Protein AF-A0A663ESX8-F1 (afdb_monomer_lite)

Secondary structure (DSSP, 8-state):
----------------PPPPP------------HHHHHHHHHHHHHHHHHHHHHHHHHHHHHHHHHHHHHHHHHHHHHHHIIIIIHHHHHHHHHHHHHS-HHHHHHHHHHHHHHHHHHHHHH-S--GGG--TTT--TT--TT-TTSS---------HHHHHHHHHHHHHHHHHHHHHSSPPPHHHHHHHHHHHS---TT--TT--HHHHHTS-GGGTT-HHHHHHHHHHHHHHHHHHT-

InterPro domains:
  IPR040046 Protein FAM228 [PF28229] (33-177)
  IPR040046 Protein FAM228 [PTHR28584] (31-233)

Radius of gyration: 49.38 Å; chains: 1; bounding box: 120×88×143 Å

Sequence (239 aa):
MRSVNSSETPWLLRFTCPRPVREHTQQRPWQAAPDESQDVIASAQCILDRENYFVRELDRYLSHNDFLNLRKKEILYKKWLEDVSEPLLQKIEDKMDSQSSKEIQKRKEEQLSLYLNYCKKKGYVALEAYDPSEYDPFFLKTCTDCWKVSIPTLQDPLLKDIQRKFIETGIIKQCETGRPSSTRELNQLSKAELPLLPLSRQRMDAVEWLKIPHAYIASEVHQTKRQKVISRHKDVESR

Structure (mmCIF, N/CA/C/O backbone):
data_AF-A0A663ESX8-F1
#
_entry.id   AF-A0A663ESX8-F1
#
loop_
_atom_site.group_PDB
_atom_site.id
_atom_site.type_symbol
_atom_site.label_atom_id
_atom_site.label_alt_id
_atom_site.label_comp_id
_atom_site.label_asym_id
_atom_site.label_entity_id
_atom_site.label_seq_id
_atom_site.pdbx_PDB_ins_code
_atom_site.Cartn_x
_atom_site.Cartn_y
_atom_site.Cartn_z
_atom_site.occupancy
_atom_site.B_iso_or_equiv
_atom_site.auth_seq_id
_atom_site.auth_comp_id
_atom_site.auth_asym_id
_atom_site.auth_atom_id
_atom_site.pdbx_PDB_model_num
ATOM 1 N N . MET A 1 1 ? 93.081 -70.735 -98.259 1.00 38.62 1 MET A N 1
ATOM 2 C CA . MET A 1 1 ? 93.887 -69.826 -99.107 1.00 38.62 1 MET A CA 1
ATOM 3 C C . MET A 1 1 ? 93.085 -68.562 -99.387 1.00 38.62 1 MET A C 1
ATOM 5 O O . MET A 1 1 ? 91.884 -68.564 -99.172 1.00 38.62 1 MET A O 1
ATOM 9 N N . ARG A 1 2 ? 93.797 -67.487 -99.719 1.00 29.25 2 ARG A N 1
ATOM 10 C CA . ARG A 1 2 ? 93.438 -66.065 -99.605 1.00 29.25 2 ARG A CA 1
ATOM 11 C C . ARG A 1 2 ? 92.298 -65.559 -100.510 1.00 29.25 2 ARG A C 1
ATOM 13 O O . ARG A 1 2 ? 92.147 -66.049 -101.618 1.00 29.25 2 ARG A O 1
ATOM 20 N N . SER A 1 3 ? 91.704 -64.461 -100.013 1.00 38.91 3 SER A N 1
ATOM 21 C CA . SER A 1 3 ? 91.145 -63.263 -100.681 1.00 38.91 3 SER A CA 1
ATOM 22 C C . SER A 1 3 ? 89.981 -63.395 -101.655 1.00 38.91 3 SER A C 1
ATOM 24 O O . SER A 1 3 ? 90.152 -64.031 -102.678 1.00 38.91 3 SER A O 1
ATOM 26 N N . VAL A 1 4 ? 88.906 -62.631 -101.390 1.00 34.94 4 VAL A N 1
ATOM 27 C CA . VAL A 1 4 ? 88.318 -61.525 -102.203 1.00 34.94 4 VAL A CA 1
ATOM 28 C C . VAL A 1 4 ? 87.354 -60.781 -101.243 1.00 34.94 4 VAL A C 1
ATOM 30 O O . VAL A 1 4 ? 86.483 -61.418 -100.669 1.00 34.94 4 VAL A O 1
ATOM 33 N N . ASN A 1 5 ? 87.672 -59.595 -100.711 1.00 33.66 5 ASN A N 1
ATOM 34 C CA . ASN A 1 5 ? 87.518 -58.222 -101.232 1.00 33.66 5 ASN A CA 1
ATOM 35 C C . ASN A 1 5 ? 86.077 -57.732 -101.474 1.00 33.66 5 ASN A C 1
ATOM 37 O O . ASN A 1 5 ? 85.349 -58.330 -102.254 1.00 33.66 5 ASN A O 1
ATOM 41 N N . SER A 1 6 ? 85.820 -56.528 -100.933 1.00 36.38 6 SER A N 1
ATOM 42 C CA . SER A 1 6 ? 84.739 -55.575 -101.255 1.00 36.38 6 SER A CA 1
ATOM 43 C C . SER A 1 6 ? 83.323 -56.005 -100.857 1.00 36.38 6 SER A C 1
ATOM 45 O O . SER A 1 6 ? 82.975 -57.165 -100.968 1.00 36.38 6 SER A O 1
ATOM 47 N N . SER A 1 7 ? 82.426 -55.146 -100.384 1.00 41.84 7 SER A N 1
ATOM 48 C CA . SER A 1 7 ? 82.342 -53.681 -100.359 1.00 41.84 7 SER A CA 1
ATOM 49 C C . SER A 1 7 ? 81.136 -53.289 -99.485 1.00 41.84 7 SER A C 1
ATOM 51 O O . SER A 1 7 ? 80.345 -54.153 -99.128 1.00 41.84 7 SER A O 1
ATOM 53 N N . GLU A 1 8 ? 80.982 -51.981 -99.251 1.00 35.47 8 GLU A N 1
ATOM 54 C CA . GLU A 1 8 ? 79.764 -51.254 -98.828 1.00 35.47 8 GLU A CA 1
ATOM 55 C C . GLU A 1 8 ? 79.801 -50.618 -97.421 1.00 35.47 8 GLU A C 1
ATOM 57 O O . GLU A 1 8 ? 79.619 -51.232 -96.375 1.00 35.47 8 GLU A O 1
ATOM 62 N N . THR A 1 9 ? 80.070 -49.311 -97.450 1.00 42.84 9 THR A N 1
ATOM 63 C CA . THR A 1 9 ? 79.696 -48.252 -96.496 1.00 42.84 9 THR A CA 1
ATOM 64 C C . THR A 1 9 ? 78.159 -48.072 -96.428 1.00 42.84 9 THR A C 1
ATOM 66 O O . THR A 1 9 ? 77.471 -48.688 -97.237 1.00 42.84 9 THR A O 1
ATOM 69 N N . PRO A 1 10 ? 77.563 -47.168 -95.606 1.00 45.75 10 PRO A N 1
ATOM 70 C CA . PRO A 1 10 ? 78.107 -46.304 -94.552 1.00 45.75 10 PRO A CA 1
ATOM 71 C C . PRO A 1 10 ? 77.307 -46.327 -93.224 1.00 45.75 10 PRO A C 1
ATOM 73 O O . PRO A 1 10 ? 76.160 -46.748 -93.107 1.00 45.75 10 PRO A O 1
ATOM 76 N N . TRP A 1 11 ? 77.957 -45.761 -92.218 1.00 36.12 11 TRP A N 1
ATOM 77 C CA . TRP A 1 11 ? 77.528 -45.511 -90.851 1.00 36.12 11 TRP A CA 1
ATOM 78 C C . TRP A 1 11 ? 76.244 -44.669 -90.730 1.00 36.12 11 TRP A C 1
ATOM 80 O O . TRP A 1 11 ? 76.227 -43.497 -91.099 1.00 36.12 11 TRP A O 1
ATOM 90 N N . LEU A 1 12 ? 75.216 -45.228 -90.084 1.00 43.25 12 LEU A N 1
ATOM 91 C CA . LEU A 1 12 ? 74.192 -44.470 -89.358 1.00 43.25 12 LEU A CA 1
ATOM 92 C C . LEU A 1 12 ? 74.354 -44.756 -87.861 1.00 43.25 12 LEU A C 1
ATOM 94 O O . LEU A 1 12 ? 73.955 -45.807 -87.357 1.00 43.25 12 LEU A O 1
ATOM 98 N N . LEU A 1 13 ? 74.963 -43.804 -87.153 1.00 46.19 13 LEU A N 1
ATOM 99 C CA . LEU A 1 13 ? 75.025 -43.759 -85.694 1.00 46.19 13 LEU A CA 1
ATOM 100 C C . LEU A 1 13 ? 73.604 -43.611 -85.130 1.00 46.19 13 LEU A C 1
ATOM 102 O O . LEU A 1 13 ? 73.000 -42.540 -85.180 1.00 46.19 13 LEU A O 1
ATOM 106 N N . ARG A 1 14 ? 73.069 -44.708 -84.583 1.00 40.41 14 ARG A N 1
ATOM 107 C CA . ARG A 1 14 ? 71.891 -44.700 -83.712 1.00 40.41 14 ARG A CA 1
ATOM 108 C C . ARG A 1 14 ? 72.277 -44.099 -82.361 1.00 40.41 14 ARG A C 1
ATOM 110 O O . ARG A 1 14 ? 73.061 -44.686 -81.621 1.00 40.41 14 ARG A O 1
ATOM 117 N N . PHE A 1 15 ? 71.679 -42.961 -82.029 1.00 37.94 15 PHE A N 1
ATOM 118 C CA . PHE A 1 15 ? 71.672 -42.413 -80.678 1.00 37.94 15 PHE A CA 1
ATOM 119 C C . PHE A 1 15 ? 70.921 -43.357 -79.727 1.00 37.94 15 PHE A C 1
ATOM 121 O O . PHE A 1 15 ? 69.717 -43.569 -79.854 1.00 37.94 15 PHE A O 1
ATOM 128 N N . THR A 1 16 ? 71.637 -43.915 -78.756 1.00 40.88 16 THR A N 1
ATOM 129 C CA . THR A 1 16 ? 71.079 -44.508 -77.539 1.00 40.88 16 THR A CA 1
ATOM 130 C C . THR A 1 16 ? 70.856 -43.395 -76.514 1.00 40.88 16 THR A C 1
ATOM 132 O O . THR A 1 16 ? 71.822 -42.855 -75.978 1.00 40.88 16 THR A O 1
ATOM 135 N N . CYS A 1 17 ? 69.602 -43.038 -76.232 1.00 38.28 17 CYS A N 1
ATOM 136 C CA . CYS A 1 17 ? 69.262 -42.163 -75.107 1.00 38.28 17 CYS A CA 1
ATOM 137 C C . CYS A 1 17 ? 69.279 -42.958 -73.786 1.00 38.28 17 CYS A C 1
ATOM 139 O O . CYS A 1 17 ? 68.562 -43.958 -73.681 1.00 38.28 17 CYS A O 1
ATOM 141 N N . PRO A 1 18 ? 70.016 -42.517 -72.751 1.00 46.44 18 PRO A N 1
ATOM 142 C CA . PRO A 1 18 ? 69.848 -43.019 -71.391 1.00 46.44 18 PRO A CA 1
ATOM 143 C C . PRO A 1 18 ? 68.565 -42.439 -70.778 1.00 46.44 18 PRO A C 1
ATOM 145 O O . PRO A 1 18 ? 68.309 -41.240 -70.878 1.00 46.44 18 PRO A O 1
ATOM 148 N N . ARG A 1 19 ? 67.754 -43.277 -70.119 1.00 46.69 19 ARG A N 1
ATOM 149 C CA . ARG A 1 19 ? 66.636 -42.811 -69.280 1.00 46.69 19 ARG A CA 1
ATOM 150 C C . ARG A 1 19 ? 67.185 -42.089 -68.042 1.00 46.69 19 ARG A C 1
ATOM 152 O O . ARG A 1 19 ? 67.989 -42.703 -67.341 1.00 46.69 19 ARG A O 1
ATOM 159 N N . PRO A 1 20 ? 66.702 -40.885 -67.687 1.00 46.19 20 PRO A N 1
ATOM 160 C CA . PRO A 1 20 ? 66.907 -40.354 -66.352 1.00 46.19 20 PRO A CA 1
ATOM 161 C C . PRO A 1 20 ? 65.900 -40.971 -65.378 1.00 46.19 20 PRO A C 1
ATOM 163 O O . PRO A 1 20 ? 64.722 -41.176 -65.680 1.00 46.19 20 PRO A O 1
ATOM 166 N N . VAL A 1 21 ? 66.431 -41.287 -64.205 1.00 45.97 21 VAL A N 1
ATOM 167 C CA . VAL A 1 21 ? 65.758 -41.746 -62.993 1.00 45.97 21 VAL A CA 1
ATOM 168 C C . VAL A 1 21 ? 64.730 -40.705 -62.535 1.00 45.97 21 VAL A C 1
ATOM 170 O O . VAL A 1 21 ? 64.944 -39.505 -62.677 1.00 45.97 21 VAL A O 1
ATOM 173 N N . ARG A 1 22 ? 63.596 -41.174 -61.999 1.00 47.56 22 ARG A N 1
ATOM 174 C CA . ARG A 1 22 ? 62.546 -40.332 -61.410 1.00 47.56 22 ARG A CA 1
ATOM 175 C C . ARG A 1 22 ? 63.129 -39.515 -60.258 1.00 47.56 22 ARG A C 1
ATOM 177 O O . ARG A 1 22 ? 63.428 -40.073 -59.205 1.00 47.56 22 ARG A O 1
ATOM 184 N N . GLU A 1 23 ? 63.237 -38.207 -60.437 1.00 40.72 23 GLU A N 1
ATOM 185 C CA . GLU A 1 23 ? 63.395 -37.288 -59.318 1.00 40.72 23 GLU A CA 1
ATOM 186 C C . GLU A 1 23 ? 62.065 -37.229 -58.567 1.00 40.72 23 GLU A C 1
ATOM 188 O O . GLU A 1 23 ? 61.024 -36.860 -59.116 1.00 40.72 23 GLU A O 1
ATOM 193 N N . HIS A 1 24 ? 62.090 -37.639 -57.300 1.00 43.44 24 HIS A N 1
ATOM 194 C CA . HIS A 1 24 ? 61.024 -37.311 -56.372 1.00 43.44 24 HIS A CA 1
ATOM 195 C C . HIS A 1 24 ? 60.968 -35.790 -56.276 1.00 43.44 24 HIS A C 1
ATOM 197 O O . HIS A 1 24 ? 61.857 -35.161 -55.705 1.00 43.44 24 HIS A O 1
ATOM 203 N N . THR A 1 25 ? 59.924 -35.195 -56.843 1.00 39.97 25 THR A N 1
ATOM 204 C CA . THR A 1 25 ? 59.570 -33.809 -56.568 1.00 39.97 25 THR A CA 1
ATOM 205 C C . THR A 1 25 ? 59.256 -33.753 -55.082 1.00 39.97 25 THR A C 1
ATOM 207 O O . THR A 1 25 ? 58.198 -34.196 -54.634 1.00 39.97 25 THR A O 1
ATOM 210 N N . GLN A 1 26 ? 60.224 -33.290 -54.297 1.00 48.75 26 GLN A N 1
ATOM 211 C CA . GLN A 1 26 ? 60.018 -32.938 -52.909 1.00 48.75 26 GLN A CA 1
ATOM 212 C C . GLN A 1 26 ? 58.910 -31.890 -52.907 1.00 48.75 26 GLN A C 1
ATOM 214 O O . GLN A 1 26 ? 59.110 -30.756 -53.345 1.00 48.75 26 GLN A O 1
ATOM 219 N N . GLN A 1 27 ? 57.706 -32.312 -52.516 1.00 45.88 27 GLN A N 1
ATOM 220 C CA . GLN A 1 27 ? 56.597 -31.404 -52.295 1.00 45.88 27 GLN A CA 1
ATOM 221 C C . GLN A 1 27 ? 57.106 -30.355 -51.312 1.00 45.88 27 GLN A C 1
ATOM 223 O O . GLN A 1 27 ? 57.455 -30.671 -50.172 1.00 45.88 27 GLN A O 1
ATOM 228 N N . ARG A 1 28 ? 57.222 -29.109 -51.782 1.00 44.72 28 ARG A N 1
ATOM 229 C CA . ARG A 1 28 ? 57.392 -27.974 -50.881 1.00 44.72 28 ARG A CA 1
ATOM 230 C C . ARG A 1 28 ? 56.223 -28.041 -49.896 1.00 44.72 28 ARG A C 1
ATOM 232 O O . ARG A 1 28 ? 55.096 -28.250 -50.352 1.00 44.72 28 ARG A O 1
ATOM 239 N N . PRO A 1 29 ? 56.449 -27.874 -48.583 1.00 45.66 29 PRO A N 1
ATOM 240 C CA . PRO A 1 29 ? 55.344 -27.612 -47.679 1.00 45.66 29 PRO A CA 1
ATOM 241 C C . PRO A 1 29 ? 54.569 -26.442 -48.275 1.00 45.66 29 PRO A C 1
ATOM 243 O O . PRO A 1 29 ? 55.195 -25.470 -48.709 1.00 45.66 29 PRO A O 1
ATOM 246 N N . TRP A 1 30 ? 53.246 -26.551 -48.356 1.00 44.19 30 TRP A N 1
ATOM 247 C CA . TRP A 1 30 ? 52.379 -25.422 -48.658 1.00 44.19 30 TRP A CA 1
ATOM 248 C C . TRP A 1 30 ? 52.609 -24.368 -47.571 1.00 44.19 30 TRP A C 1
ATOM 250 O O . TRP A 1 30 ? 51.918 -24.331 -46.560 1.00 44.19 30 TRP A O 1
ATOM 260 N N . GLN A 1 31 ? 53.638 -23.545 -47.743 1.00 45.56 31 GLN A N 1
ATOM 261 C CA . GLN A 1 31 ? 53.776 -22.273 -47.065 1.00 45.56 31 GLN A CA 1
ATOM 262 C C . GLN A 1 31 ? 52.702 -21.404 -47.715 1.00 45.56 31 GLN A C 1
ATOM 264 O O . GLN A 1 31 ? 52.968 -20.674 -48.667 1.00 45.56 31 GLN A O 1
ATOM 269 N N . ALA A 1 32 ? 51.452 -21.580 -47.272 1.00 52.00 32 ALA A N 1
ATOM 270 C CA . ALA A 1 32 ? 50.485 -20.503 -47.361 1.00 52.00 32 ALA A CA 1
ATOM 271 C C . ALA A 1 32 ? 51.180 -19.281 -46.758 1.00 52.00 32 ALA A C 1
ATOM 273 O O . ALA A 1 32 ? 51.815 -19.402 -45.705 1.00 52.00 32 ALA A O 1
ATOM 274 N N . ALA A 1 33 ? 51.156 -18.160 -47.477 1.00 46.75 33 ALA A N 1
ATOM 275 C CA . ALA A 1 33 ? 51.780 -16.933 -47.022 1.00 46.75 33 ALA A CA 1
ATOM 276 C C . ALA A 1 33 ? 51.339 -16.683 -45.566 1.00 46.75 33 ALA A C 1
ATOM 278 O O . ALA A 1 33 ? 50.133 -16.640 -45.314 1.00 46.75 33 ALA A O 1
ATOM 279 N N . PRO A 1 34 ? 52.269 -16.572 -44.597 1.00 54.50 34 PRO A N 1
ATOM 280 C CA . PRO A 1 34 ? 51.899 -16.353 -43.198 1.00 54.50 34 PRO A CA 1
ATOM 281 C C . PRO A 1 34 ? 51.043 -15.084 -43.026 1.00 54.50 34 PRO A C 1
ATOM 283 O O . PRO A 1 34 ? 50.229 -15.017 -42.111 1.00 54.50 34 PRO A O 1
ATOM 286 N N . ASP A 1 35 ? 51.154 -14.154 -43.975 1.00 59.91 35 ASP A N 1
ATOM 287 C CA . ASP A 1 35 ? 50.483 -12.856 -44.041 1.00 59.91 35 ASP A CA 1
ATOM 288 C C . ASP A 1 35 ? 48.946 -12.950 -44.127 1.00 59.91 35 ASP A C 1
ATOM 290 O O . ASP A 1 35 ? 48.244 -12.398 -43.286 1.00 59.91 35 ASP A O 1
ATOM 294 N N . GLU A 1 36 ? 48.391 -13.736 -45.061 1.00 62.88 36 GLU A N 1
ATOM 295 C CA . GLU A 1 36 ? 46.934 -13.761 -45.298 1.00 62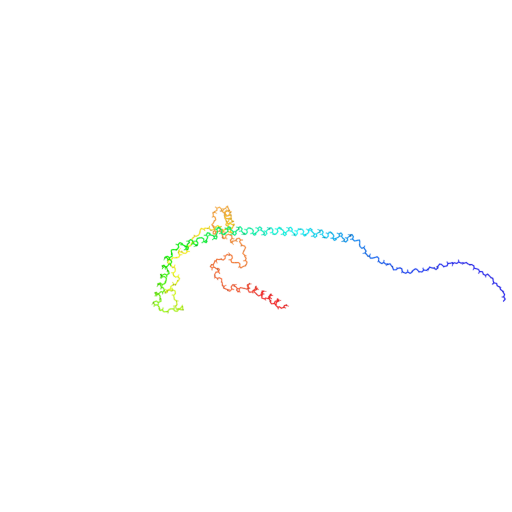.88 36 GLU A CA 1
ATOM 296 C C . GLU A 1 36 ? 46.160 -14.377 -44.123 1.00 62.88 36 GLU A C 1
ATOM 298 O O . GLU A 1 36 ? 45.078 -13.921 -43.754 1.00 62.88 36 GLU A O 1
ATOM 303 N N . SER A 1 37 ? 46.723 -15.415 -43.496 1.00 74.94 37 SER A N 1
ATOM 304 C CA . SER A 1 37 ? 46.108 -16.046 -42.323 1.00 74.94 37 SER A CA 1
ATOM 305 C C . SER A 1 37 ? 46.138 -15.130 -41.099 1.00 74.94 37 SER A C 1
ATOM 307 O O . SER A 1 37 ? 45.194 -15.111 -40.309 1.00 74.94 37 SER A O 1
ATOM 309 N N . GLN A 1 38 ? 47.204 -14.342 -40.966 1.00 82.75 38 GLN A N 1
ATOM 310 C CA . GLN A 1 38 ? 47.411 -13.432 -39.853 1.00 82.75 38 GLN A CA 1
ATOM 311 C C . GLN A 1 38 ? 46.537 -12.178 -39.995 1.00 82.75 38 GLN A C 1
ATOM 313 O O . GLN A 1 38 ? 45.979 -11.724 -38.997 1.00 82.75 38 GLN A O 1
ATOM 318 N N . ASP A 1 39 ? 46.299 -11.714 -41.222 1.00 85.06 39 ASP A N 1
ATOM 319 C CA . ASP A 1 39 ? 45.346 -10.646 -41.541 1.00 85.06 39 ASP A CA 1
ATOM 320 C C . ASP A 1 39 ? 43.887 -11.050 -41.291 1.00 85.06 39 ASP A C 1
ATOM 322 O O . ASP A 1 39 ? 43.098 -10.262 -40.757 1.00 85.06 39 ASP A O 1
ATOM 326 N N . VAL A 1 40 ? 43.512 -12.292 -41.620 1.00 87.19 40 VAL A N 1
ATOM 327 C CA . VAL A 1 40 ? 42.177 -12.830 -41.303 1.00 87.19 40 VAL A CA 1
ATOM 328 C C . VAL A 1 40 ? 41.979 -12.922 -39.790 1.00 87.19 40 VAL A C 1
ATOM 330 O O . VAL A 1 40 ? 40.926 -12.528 -39.284 1.00 87.19 40 VAL A O 1
ATOM 333 N N . ILE A 1 41 ? 42.995 -13.383 -39.053 1.00 88.81 41 ILE A N 1
ATOM 334 C CA . ILE A 1 41 ? 42.970 -13.426 -37.584 1.00 88.81 41 ILE A CA 1
ATOM 335 C C . ILE A 1 41 ? 42.871 -12.009 -37.006 1.00 88.81 41 ILE A C 1
ATOM 337 O O . ILE A 1 41 ? 42.021 -11.769 -36.154 1.00 88.81 41 ILE A O 1
ATOM 341 N N . ALA A 1 42 ? 43.667 -11.054 -37.492 1.00 89.88 42 ALA A N 1
ATOM 342 C CA . ALA A 1 42 ? 43.629 -9.664 -37.037 1.00 89.88 42 ALA A CA 1
ATOM 343 C C . ALA A 1 42 ? 42.270 -8.998 -37.314 1.00 89.88 42 ALA A C 1
ATOM 345 O O . ALA A 1 42 ? 41.734 -8.288 -36.460 1.00 89.88 42 ALA A O 1
ATOM 346 N N . SER A 1 43 ? 41.671 -9.275 -38.475 1.00 88.62 43 SER A N 1
ATOM 347 C CA . SER A 1 43 ? 40.333 -8.796 -38.836 1.00 88.62 43 SER A CA 1
ATOM 348 C C . SER A 1 43 ? 39.256 -9.382 -37.922 1.00 88.62 43 SER A C 1
ATOM 350 O O . SER A 1 43 ? 38.393 -8.650 -37.437 1.00 88.62 43 SER A O 1
ATOM 352 N N . ALA A 1 44 ? 39.327 -10.685 -37.631 1.00 91.44 44 ALA A N 1
ATOM 353 C CA . ALA A 1 44 ? 38.428 -11.336 -36.681 1.00 91.44 44 ALA A CA 1
ATOM 354 C C . ALA A 1 44 ? 38.593 -10.762 -35.263 1.00 91.44 44 ALA A C 1
ATOM 356 O O . ALA A 1 44 ? 37.597 -10.475 -34.601 1.00 91.44 44 ALA A O 1
ATOM 357 N N . GLN A 1 45 ? 39.831 -10.518 -34.823 1.00 94.25 45 GLN A N 1
ATOM 358 C CA . GLN A 1 45 ? 40.132 -9.899 -33.531 1.00 94.25 45 GLN A CA 1
ATOM 359 C C . GLN A 1 45 ? 39.527 -8.490 -33.429 1.00 94.25 45 GLN A C 1
ATOM 361 O O . GLN A 1 45 ? 38.888 -8.166 -32.434 1.00 94.25 45 GLN A O 1
ATOM 366 N N . CYS A 1 46 ? 39.642 -7.680 -34.487 1.00 92.94 46 CYS A N 1
ATOM 367 C CA . CYS A 1 46 ? 39.071 -6.333 -34.539 1.00 92.94 46 CYS A CA 1
ATOM 368 C C . CYS A 1 46 ? 37.536 -6.339 -34.417 1.00 92.94 46 CYS A C 1
ATOM 370 O O . CYS A 1 46 ? 36.959 -5.490 -33.730 1.00 92.94 46 CYS A O 1
ATOM 372 N N . ILE A 1 47 ? 36.868 -7.310 -35.051 1.00 93.31 47 ILE A N 1
ATOM 373 C CA . ILE A 1 47 ? 35.417 -7.498 -34.917 1.00 93.31 47 ILE A CA 1
ATOM 374 C C . ILE A 1 47 ? 35.067 -7.871 -33.472 1.00 93.31 47 ILE A C 1
ATOM 376 O O . ILE A 1 47 ? 34.200 -7.229 -32.879 1.00 93.31 47 ILE A O 1
ATOM 380 N N . LEU A 1 48 ? 35.779 -8.835 -32.880 1.00 94.81 48 LEU A N 1
ATOM 381 C CA . LEU A 1 48 ? 35.557 -9.265 -31.496 1.00 94.81 48 LEU A CA 1
ATOM 382 C C . LEU A 1 48 ? 35.790 -8.134 -30.488 1.00 94.81 48 LEU A C 1
ATOM 384 O O . LEU A 1 48 ? 35.001 -7.971 -29.562 1.00 94.81 48 LEU A O 1
ATOM 388 N N . ASP A 1 49 ? 36.825 -7.317 -30.673 1.00 93.81 49 ASP A N 1
ATOM 389 C CA . ASP A 1 49 ? 37.110 -6.178 -29.798 1.00 93.81 49 ASP A CA 1
ATOM 390 C C . ASP A 1 49 ? 36.005 -5.117 -29.877 1.00 93.81 49 ASP A C 1
ATOM 392 O O . ASP A 1 49 ? 35.594 -4.551 -28.857 1.00 93.81 49 ASP A O 1
ATOM 396 N N . ARG A 1 50 ? 35.467 -4.880 -31.080 1.00 94.00 50 ARG A N 1
ATOM 397 C CA . ARG A 1 50 ? 34.334 -3.973 -31.293 1.00 94.00 50 ARG A CA 1
ATOM 398 C C . ARG A 1 50 ? 33.055 -4.495 -30.638 1.00 94.00 50 ARG A C 1
ATOM 400 O O . ARG A 1 50 ? 32.336 -3.718 -30.009 1.00 94.00 50 ARG A O 1
ATOM 407 N N . GLU A 1 51 ? 32.770 -5.785 -30.777 1.00 95.50 51 GLU A N 1
ATOM 408 C CA . GLU A 1 51 ? 31.617 -6.428 -30.140 1.00 95.50 51 GLU A CA 1
ATOM 409 C C . GLU A 1 51 ? 31.750 -6.429 -28.617 1.00 95.50 51 GLU A C 1
ATOM 411 O O . GLU A 1 51 ? 30.815 -6.055 -27.911 1.00 95.50 51 GLU A O 1
ATOM 416 N N . ASN A 1 52 ? 32.932 -6.756 -28.100 1.00 95.88 52 ASN A N 1
ATOM 417 C CA . ASN A 1 52 ? 33.216 -6.742 -26.671 1.00 95.88 52 ASN A CA 1
ATOM 418 C C . ASN A 1 52 ? 33.066 -5.328 -26.085 1.00 95.88 52 ASN A C 1
ATOM 420 O O . ASN A 1 52 ? 32.473 -5.146 -25.022 1.00 95.88 52 ASN A O 1
ATOM 424 N N . TYR A 1 53 ? 33.526 -4.294 -26.797 1.00 96.12 53 TYR A N 1
ATOM 425 C CA . TYR A 1 53 ? 33.276 -2.905 -26.406 1.00 96.12 53 TYR A CA 1
ATOM 426 C C . TYR A 1 53 ? 31.776 -2.579 -26.349 1.00 96.12 53 TYR A C 1
ATOM 428 O O . TYR A 1 53 ? 31.317 -1.991 -25.370 1.00 96.12 53 TYR A O 1
ATOM 436 N N . PHE A 1 54 ? 31.007 -2.994 -27.359 1.00 96.38 54 PHE A N 1
ATOM 437 C CA . PHE A 1 54 ? 29.561 -2.781 -27.393 1.00 96.38 54 PHE A CA 1
ATOM 438 C C . PHE A 1 54 ? 28.839 -3.473 -26.227 1.00 96.38 54 PHE A C 1
ATOM 440 O O . PHE A 1 54 ? 28.039 -2.833 -25.546 1.00 96.38 54 PHE A O 1
ATOM 447 N N . VAL A 1 55 ? 29.157 -4.742 -25.950 1.00 97.19 55 VAL A N 1
ATOM 448 C CA . VAL A 1 55 ? 28.586 -5.491 -24.817 1.00 97.19 55 VAL A CA 1
ATOM 449 C C . VAL A 1 55 ? 28.897 -4.791 -23.495 1.00 97.19 55 VAL A C 1
ATOM 451 O O . VAL A 1 55 ? 27.996 -4.577 -22.689 1.00 97.19 55 VAL A O 1
ATOM 454 N N . ARG A 1 56 ? 30.139 -4.335 -23.296 1.00 96.50 56 ARG A N 1
ATOM 455 C CA . ARG A 1 56 ? 30.527 -3.601 -22.082 1.00 96.50 56 ARG A CA 1
ATOM 456 C C . ARG A 1 56 ? 29.771 -2.284 -21.906 1.00 96.50 56 ARG A C 1
ATOM 458 O O . ARG A 1 56 ? 29.461 -1.910 -20.775 1.00 96.50 56 ARG A O 1
ATOM 465 N N . GLU A 1 57 ? 29.492 -1.569 -22.993 1.00 96.88 57 GLU A N 1
ATOM 466 C CA . GLU A 1 57 ? 28.718 -0.326 -22.927 1.00 96.88 57 GLU A CA 1
ATOM 467 C C . GLU A 1 57 ? 27.242 -0.603 -22.601 1.00 96.88 57 GLU A C 1
ATOM 469 O O . GLU A 1 57 ? 26.650 0.104 -21.782 1.00 96.88 57 GLU A O 1
ATOM 474 N N . LEU A 1 58 ? 26.666 -1.678 -23.152 1.00 97.50 58 LEU A N 1
ATOM 475 C CA . LEU A 1 58 ? 25.331 -2.141 -22.766 1.00 97.50 58 LEU A CA 1
ATOM 476 C C . LEU A 1 58 ? 25.271 -2.542 -21.290 1.00 97.50 58 LEU A C 1
ATOM 478 O O . LEU A 1 58 ? 24.374 -2.089 -20.580 1.00 97.50 58 LEU A O 1
ATOM 482 N N . ASP A 1 59 ? 26.234 -3.325 -20.807 1.00 97.75 59 ASP A N 1
ATOM 483 C CA . ASP A 1 59 ? 26.303 -3.732 -19.401 1.00 97.75 59 ASP A CA 1
ATOM 484 C C . ASP A 1 59 ? 26.412 -2.521 -18.472 1.00 97.75 59 ASP A C 1
ATOM 486 O O . ASP A 1 59 ? 25.756 -2.463 -17.427 1.00 97.75 59 ASP A O 1
ATOM 490 N N . ARG A 1 60 ? 27.194 -1.507 -18.865 1.00 97.56 60 ARG A N 1
ATOM 491 C CA . ARG A 1 60 ? 27.290 -0.238 -18.137 1.00 97.56 60 ARG A CA 1
ATOM 492 C C . ARG A 1 60 ? 25.947 0.494 -18.112 1.00 97.56 60 ARG A C 1
ATOM 494 O O . ARG A 1 60 ? 25.555 0.983 -17.051 1.00 97.56 60 ARG A O 1
ATOM 501 N N . TYR A 1 61 ? 25.241 0.563 -19.241 1.00 97.56 61 TYR A N 1
ATOM 502 C CA . TYR A 1 61 ? 23.925 1.198 -19.317 1.00 97.56 61 TYR A CA 1
ATOM 503 C C . TYR A 1 61 ? 22.888 0.476 -18.449 1.00 97.56 61 TYR A C 1
ATOM 505 O O . TYR A 1 61 ? 22.173 1.123 -17.681 1.00 97.56 61 TYR A O 1
ATOM 513 N N . LEU A 1 62 ? 22.833 -0.856 -18.522 1.00 97.62 62 LEU A N 1
ATOM 514 C CA . LEU A 1 62 ? 21.930 -1.676 -17.712 1.00 97.62 62 LEU A CA 1
ATOM 515 C C . LEU A 1 62 ? 22.232 -1.517 -16.219 1.00 97.62 62 LEU A C 1
ATOM 517 O O . LEU A 1 62 ? 21.332 -1.201 -15.445 1.00 97.62 62 LEU A O 1
ATOM 521 N N . SER A 1 63 ? 23.508 -1.599 -15.834 1.00 97.38 63 SER A N 1
ATOM 522 C CA . SER A 1 63 ? 23.943 -1.391 -14.447 1.00 97.38 63 SER A CA 1
ATOM 523 C C . SER A 1 63 ? 23.559 -0.003 -13.927 1.00 97.38 63 SER A C 1
ATOM 525 O O . SER A 1 63 ? 23.123 0.153 -12.785 1.00 97.38 63 SER A O 1
ATOM 527 N N . HIS A 1 64 ? 23.694 1.030 -14.765 1.00 97.75 64 HIS A N 1
ATOM 528 C CA . HIS A 1 64 ? 23.271 2.381 -14.412 1.00 97.75 64 HIS A CA 1
ATOM 529 C C . HIS A 1 64 ? 21.747 2.482 -14.257 1.00 97.75 64 HIS A C 1
ATOM 531 O O . HIS A 1 64 ? 21.268 3.109 -13.312 1.00 97.75 64 HIS A O 1
ATOM 537 N N . ASN A 1 65 ? 20.977 1.840 -15.140 1.00 97.62 65 ASN A N 1
ATOM 538 C CA . ASN A 1 65 ? 19.521 1.786 -15.035 1.00 97.62 65 ASN A CA 1
ATOM 539 C C . ASN A 1 65 ? 19.074 1.099 -13.736 1.00 97.62 65 ASN A C 1
ATOM 541 O O . ASN A 1 65 ? 18.221 1.630 -13.023 1.00 97.62 65 ASN A O 1
ATOM 545 N N . ASP A 1 66 ? 19.700 -0.022 -13.382 1.00 97.75 66 ASP A N 1
ATOM 546 C CA . ASP A 1 66 ? 19.432 -0.745 -12.138 1.00 97.75 66 ASP A CA 1
ATOM 547 C C . ASP A 1 66 ? 19.739 0.109 -10.909 1.00 97.75 66 ASP A C 1
ATOM 549 O O . ASP A 1 66 ? 18.923 0.191 -9.985 1.00 97.75 66 ASP A O 1
ATOM 553 N N . PHE A 1 67 ? 20.865 0.825 -10.925 1.00 98.00 67 PHE A N 1
ATOM 554 C CA . PHE A 1 67 ? 21.203 1.791 -9.885 1.00 98.00 67 PHE A CA 1
ATOM 555 C C . PHE A 1 67 ? 20.140 2.894 -9.754 1.00 98.00 67 PHE A C 1
ATOM 557 O O . PHE A 1 67 ? 19.679 3.185 -8.646 1.00 98.00 67 PHE A O 1
ATOM 564 N N . LEU A 1 68 ? 19.698 3.488 -10.867 1.00 97.69 68 LEU A N 1
ATOM 565 C CA . LEU A 1 68 ? 18.642 4.505 -10.857 1.00 97.69 68 LEU A CA 1
ATOM 566 C C . LEU A 1 68 ? 17.312 3.943 -10.338 1.00 97.69 68 LEU A C 1
ATOM 568 O O . LEU A 1 68 ? 16.618 4.607 -9.563 1.00 97.69 68 LEU A O 1
ATOM 572 N N . ASN A 1 69 ? 16.964 2.712 -10.713 1.00 96.50 69 ASN A N 1
ATOM 573 C CA . ASN A 1 69 ? 15.766 2.031 -10.233 1.00 96.50 69 ASN A CA 1
ATOM 574 C C . ASN A 1 69 ? 15.826 1.772 -8.724 1.00 96.50 69 ASN A C 1
ATOM 576 O O . ASN A 1 69 ? 14.838 2.007 -8.024 1.00 96.50 69 ASN A O 1
ATOM 580 N N . LEU A 1 70 ? 16.976 1.330 -8.206 1.00 97.62 70 LEU A N 1
ATOM 581 C CA . LEU A 1 70 ? 17.205 1.173 -6.769 1.00 97.62 70 LEU A CA 1
ATOM 582 C C . LEU A 1 70 ? 17.066 2.510 -6.045 1.00 97.62 70 LEU A C 1
ATOM 584 O O . LEU A 1 70 ? 16.326 2.602 -5.065 1.00 97.62 70 LEU A O 1
ATOM 588 N N . ARG A 1 71 ? 17.684 3.568 -6.576 1.00 97.56 71 ARG A N 1
ATOM 589 C CA . ARG A 1 71 ? 17.587 4.910 -5.999 1.00 97.56 71 ARG A CA 1
ATOM 590 C C . ARG A 1 71 ? 16.147 5.421 -5.972 1.00 97.56 71 ARG A C 1
ATOM 592 O O . ARG A 1 71 ? 15.706 5.978 -4.968 1.00 97.56 71 ARG A O 1
ATOM 599 N N . LYS A 1 72 ? 15.384 5.201 -7.045 1.00 95.38 72 LYS A N 1
ATOM 600 C CA . LYS A 1 72 ? 13.957 5.546 -7.110 1.00 95.38 72 LYS A CA 1
ATOM 601 C C . LYS A 1 72 ? 13.152 4.802 -6.042 1.00 95.38 72 LYS A C 1
ATOM 603 O O . LYS A 1 72 ? 12.335 5.426 -5.368 1.00 95.38 72 LYS A O 1
ATOM 608 N N . LYS A 1 73 ? 13.385 3.496 -5.871 1.00 94.56 73 LYS A N 1
ATOM 609 C CA . LYS A 1 73 ? 12.719 2.681 -4.839 1.00 94.56 73 LYS A CA 1
ATOM 610 C C . LYS A 1 73 ? 13.045 3.171 -3.431 1.00 94.56 73 LYS A C 1
ATOM 612 O O . LYS A 1 73 ? 12.136 3.306 -2.622 1.00 94.56 73 LYS A O 1
ATOM 617 N N . GLU A 1 74 ? 14.306 3.494 -3.161 1.00 96.75 74 GLU A N 1
ATOM 618 C CA . GLU A 1 74 ? 14.738 4.034 -1.870 1.00 96.75 74 GLU A CA 1
ATOM 619 C C . GLU A 1 74 ? 14.032 5.360 -1.547 1.00 96.75 74 GLU A C 1
ATOM 621 O O . GLU A 1 74 ? 13.501 5.531 -0.452 1.00 96.75 74 GLU A O 1
ATOM 626 N N . ILE A 1 75 ? 13.970 6.286 -2.512 1.00 95.31 75 ILE A N 1
ATOM 627 C CA . ILE A 1 75 ? 13.275 7.571 -2.340 1.00 95.31 75 ILE A CA 1
ATOM 628 C C . ILE A 1 75 ? 11.775 7.358 -2.104 1.00 95.31 75 ILE A C 1
ATOM 630 O O . ILE A 1 75 ? 11.191 8.030 -1.258 1.00 95.31 75 ILE A O 1
ATOM 634 N N . LEU A 1 76 ? 11.140 6.443 -2.843 1.00 93.56 76 LEU A N 1
ATOM 635 C CA . LEU A 1 76 ? 9.724 6.118 -2.648 1.00 93.56 76 LEU A CA 1
ATOM 636 C C . LEU A 1 76 ? 9.464 5.530 -1.262 1.00 93.56 76 LEU A C 1
ATOM 638 O O . LEU A 1 76 ? 8.499 5.926 -0.618 1.00 93.56 76 LEU A O 1
ATOM 642 N N . TYR A 1 77 ? 10.332 4.631 -0.801 1.00 94.44 77 TYR A N 1
ATOM 643 C CA . TYR A 1 77 ? 10.227 4.041 0.527 1.00 94.44 77 TYR A CA 1
ATOM 644 C C . TYR A 1 77 ? 10.364 5.097 1.625 1.00 94.44 77 TYR A C 1
ATOM 646 O O . TYR A 1 77 ? 9.521 5.149 2.510 1.00 94.44 77 TYR A O 1
ATOM 654 N N . LYS A 1 78 ? 11.355 5.992 1.526 1.00 95.31 78 LYS A N 1
ATOM 655 C CA . LYS A 1 78 ? 11.522 7.111 2.471 1.00 95.31 78 LYS A CA 1
ATOM 656 C C . LYS A 1 78 ? 10.280 7.996 2.536 1.00 95.31 78 LYS A C 1
ATOM 658 O O . LYS A 1 78 ? 9.744 8.220 3.611 1.00 95.31 78 LYS A O 1
ATOM 663 N N . LYS A 1 79 ? 9.752 8.399 1.377 1.00 94.06 79 LYS A N 1
ATOM 664 C CA . LYS A 1 79 ? 8.508 9.178 1.310 1.00 94.06 79 LYS A CA 1
ATOM 665 C C . LYS A 1 79 ? 7.320 8.439 1.908 1.00 94.06 79 LYS A C 1
ATOM 667 O O . LYS A 1 79 ? 6.497 9.051 2.565 1.00 94.06 79 LYS A O 1
ATOM 672 N N . TRP A 1 80 ? 7.197 7.138 1.654 1.00 93.88 80 TRP A N 1
ATOM 673 C CA . TRP A 1 80 ? 6.114 6.342 2.225 1.00 93.88 80 TRP A CA 1
ATOM 674 C C . TRP A 1 80 ? 6.254 6.220 3.745 1.00 93.88 80 TRP A C 1
ATOM 676 O O . TRP A 1 80 ? 5.252 6.281 4.455 1.00 93.88 80 TRP A O 1
ATOM 686 N N . LEU A 1 81 ? 7.481 6.093 4.255 1.00 93.62 81 LEU A N 1
ATOM 687 C CA . LEU A 1 81 ? 7.715 6.064 5.691 1.00 93.62 81 LEU A CA 1
ATOM 688 C C . LEU A 1 81 ? 7.217 7.350 6.358 1.00 93.62 81 LEU A C 1
ATOM 690 O O . LEU A 1 81 ? 6.408 7.261 7.279 1.00 93.62 81 LEU A O 1
ATOM 694 N N . GLU A 1 82 ? 7.633 8.499 5.826 1.00 91.88 82 GLU A N 1
ATOM 695 C CA . GLU A 1 82 ? 7.296 9.837 6.329 1.00 91.88 82 GLU A CA 1
ATOM 696 C C . GLU A 1 82 ? 5.804 10.181 6.135 1.00 91.88 82 GLU A C 1
ATOM 698 O O . GLU A 1 82 ? 5.131 10.617 7.066 1.00 91.88 82 GLU A O 1
ATOM 703 N N . ASP A 1 83 ? 5.248 9.965 4.936 1.00 89.75 83 ASP A N 1
ATOM 704 C CA . ASP A 1 83 ? 3.876 10.383 4.594 1.00 89.75 83 ASP A CA 1
ATOM 705 C C . ASP A 1 83 ? 2.803 9.412 5.129 1.00 89.75 83 ASP A C 1
ATOM 707 O O . ASP A 1 83 ? 1.640 9.798 5.296 1.00 89.75 83 ASP A O 1
ATOM 711 N N . VAL A 1 84 ? 3.150 8.132 5.324 1.00 89.94 84 VAL A N 1
ATOM 712 C CA . VAL A 1 84 ? 2.190 7.061 5.636 1.00 89.94 84 VAL A CA 1
ATOM 713 C C . VAL A 1 84 ? 2.515 6.378 6.955 1.00 89.94 84 VAL A C 1
ATOM 715 O O . VAL A 1 84 ? 1.672 6.370 7.846 1.00 89.94 84 VAL A O 1
ATOM 718 N N . SER A 1 85 ? 3.701 5.789 7.104 1.00 91.44 85 SER A N 1
ATOM 719 C CA . SER A 1 85 ? 3.966 4.893 8.238 1.00 91.44 85 SER A CA 1
ATOM 720 C C . SER A 1 85 ? 4.089 5.620 9.581 1.00 91.44 85 SER A C 1
ATOM 722 O O . SER A 1 85 ? 3.468 5.199 10.555 1.00 91.44 85 SER A O 1
ATOM 724 N N . GLU A 1 86 ? 4.828 6.728 9.632 1.00 92.94 86 GLU A N 1
ATOM 725 C CA . GLU A 1 86 ? 5.075 7.475 10.865 1.00 92.94 86 GLU A CA 1
ATOM 726 C C . GLU A 1 86 ? 3.783 8.120 11.391 1.00 92.94 86 GLU A C 1
ATOM 728 O O . GLU A 1 86 ? 3.449 7.889 12.554 1.00 92.94 86 GLU A O 1
ATOM 733 N N . PRO A 1 87 ? 2.961 8.811 10.569 1.00 92.25 87 PRO A N 1
ATOM 734 C CA . PRO A 1 87 ? 1.690 9.363 11.034 1.00 92.25 87 PRO A CA 1
ATOM 735 C C . PRO A 1 87 ? 0.698 8.287 11.481 1.00 92.25 87 PRO A C 1
ATOM 737 O O . PRO A 1 87 ? -0.106 8.521 12.385 1.00 92.25 87 PRO A O 1
ATOM 740 N N . LEU A 1 88 ? 0.720 7.115 10.835 1.00 90.12 88 LEU A N 1
ATOM 741 C CA . LEU A 1 88 ? -0.097 5.974 11.241 1.00 90.12 88 LEU A CA 1
ATOM 742 C C . LEU A 1 88 ? 0.310 5.476 12.629 1.00 90.12 88 LEU A C 1
ATOM 744 O O . LEU A 1 88 ? -0.555 5.322 13.490 1.00 90.12 88 LEU A O 1
ATOM 748 N N . LEU A 1 89 ? 1.606 5.231 12.836 1.00 91.19 89 LEU A N 1
ATOM 749 C CA . LEU A 1 89 ? 2.130 4.718 14.100 1.00 91.19 89 LEU A CA 1
ATOM 750 C C . LEU A 1 89 ? 1.930 5.725 15.229 1.00 91.19 89 LEU A C 1
ATOM 752 O O . LEU A 1 89 ? 1.376 5.351 16.260 1.00 91.19 89 LEU A O 1
ATOM 756 N N . GLN A 1 90 ? 2.251 6.999 14.993 1.00 91.19 90 GLN A N 1
ATOM 757 C CA . GLN A 1 90 ? 2.060 8.063 15.975 1.00 91.19 90 GLN A CA 1
ATOM 758 C C . GLN A 1 90 ? 0.605 8.134 16.439 1.00 91.19 90 GLN A C 1
ATOM 760 O O . GLN A 1 90 ? 0.332 8.196 17.627 1.00 91.19 90 GLN A O 1
ATOM 765 N N . LYS A 1 91 ? -0.364 8.043 15.521 1.00 90.38 91 LYS A N 1
ATOM 766 C CA . LYS A 1 91 ? -1.783 8.063 15.900 1.00 90.38 91 LYS A CA 1
ATOM 767 C C . LYS A 1 91 ? -2.225 6.854 16.711 1.00 90.38 91 LYS A C 1
ATOM 769 O O . LYS A 1 91 ? -3.157 6.971 17.507 1.00 90.38 91 LYS A O 1
ATOM 774 N N . ILE A 1 92 ? -1.636 5.690 16.453 1.00 89.12 92 ILE A N 1
ATOM 775 C CA . ILE A 1 92 ? -1.912 4.485 17.237 1.00 89.12 92 ILE A CA 1
ATOM 776 C C . ILE A 1 92 ? -1.357 4.676 18.647 1.00 89.12 92 ILE A C 1
ATOM 778 O O . ILE A 1 92 ? -2.089 4.449 19.608 1.00 89.12 92 ILE A O 1
ATOM 782 N N . GLU A 1 93 ? -0.118 5.152 18.758 1.00 90.00 93 GLU A N 1
ATOM 783 C CA . GLU A 1 93 ? 0.548 5.435 20.030 1.00 90.00 93 GLU A CA 1
ATOM 784 C C . GLU A 1 93 ? -0.200 6.509 20.827 1.00 90.00 93 GLU A C 1
ATOM 786 O O . GLU A 1 93 ? -0.650 6.234 21.935 1.00 90.00 93 GLU A O 1
ATOM 791 N N . ASP A 1 94 ? -0.508 7.657 20.219 1.00 89.12 94 ASP A N 1
ATOM 792 C CA . ASP A 1 94 ? -1.307 8.726 20.828 1.00 89.12 94 ASP A CA 1
ATOM 793 C C . ASP A 1 94 ? -2.652 8.198 21.343 1.00 89.12 94 ASP A C 1
ATOM 795 O O . ASP A 1 94 ? -3.132 8.579 22.415 1.00 89.12 94 ASP A O 1
ATOM 799 N N . LYS A 1 95 ? -3.303 7.306 20.580 1.00 86.75 95 LYS A N 1
ATOM 800 C CA . LYS A 1 95 ? -4.574 6.717 21.002 1.00 86.75 95 LYS A CA 1
ATOM 801 C C . LYS A 1 95 ? -4.382 5.777 22.185 1.00 86.75 95 LYS A C 1
ATOM 803 O O . LYS A 1 95 ? -5.201 5.829 23.105 1.00 86.75 95 LYS A O 1
ATOM 808 N N . MET A 1 96 ? -3.345 4.944 22.162 1.00 83.25 96 MET A N 1
ATOM 809 C CA . MET A 1 96 ? -3.000 4.050 23.264 1.00 83.25 96 MET A CA 1
ATOM 810 C C . MET A 1 96 ? -2.679 4.838 24.538 1.00 83.25 96 MET A C 1
ATOM 812 O O . MET A 1 96 ? -3.247 4.530 25.585 1.00 83.25 96 MET A O 1
ATOM 816 N N . ASP A 1 97 ? -1.890 5.903 24.432 1.00 84.00 97 ASP A N 1
ATOM 817 C CA . ASP A 1 97 ? -1.476 6.744 25.558 1.00 84.00 97 ASP A CA 1
ATOM 818 C C . ASP A 1 97 ? -2.608 7.625 26.093 1.00 84.00 97 ASP A C 1
ATOM 820 O O . ASP A 1 97 ? -2.709 7.869 27.296 1.00 84.00 97 ASP A O 1
ATOM 824 N N . SER A 1 98 ? -3.527 8.065 25.226 1.00 81.25 98 SER A N 1
ATOM 825 C CA . SER A 1 98 ? -4.716 8.814 25.651 1.00 81.25 98 SER A CA 1
ATOM 826 C C . SER A 1 98 ? -5.680 7.989 26.514 1.00 81.25 98 SER A C 1
ATOM 828 O O . SER A 1 98 ? -6.546 8.558 27.188 1.00 81.25 98 SER A O 1
ATOM 830 N N . GLN A 1 99 ? -5.577 6.652 26.506 1.00 79.38 99 GLN A N 1
ATOM 831 C CA . GLN A 1 99 ? -6.399 5.817 27.375 1.00 79.38 99 GLN A CA 1
ATOM 832 C C . GLN A 1 99 ? -5.924 5.951 28.822 1.00 79.38 99 GLN A C 1
ATOM 834 O O . GLN A 1 99 ? -4.815 5.571 29.190 1.00 79.38 99 GLN A O 1
ATOM 839 N N . SER A 1 100 ? -6.812 6.431 29.692 1.00 80.25 100 SER A N 1
ATOM 840 C CA . SER A 1 100 ? -6.517 6.457 31.120 1.00 80.25 100 SER A CA 1
ATOM 841 C C . SER A 1 100 ? -6.322 5.032 31.641 1.00 80.25 100 SER A C 1
ATOM 843 O O . SER A 1 100 ? -7.219 4.195 31.533 1.00 80.25 100 SER A O 1
ATOM 845 N N . SER A 1 101 ? -5.187 4.774 32.294 1.00 82.75 101 SER A N 1
ATOM 846 C CA . SER A 1 101 ? -4.930 3.506 32.995 1.00 82.75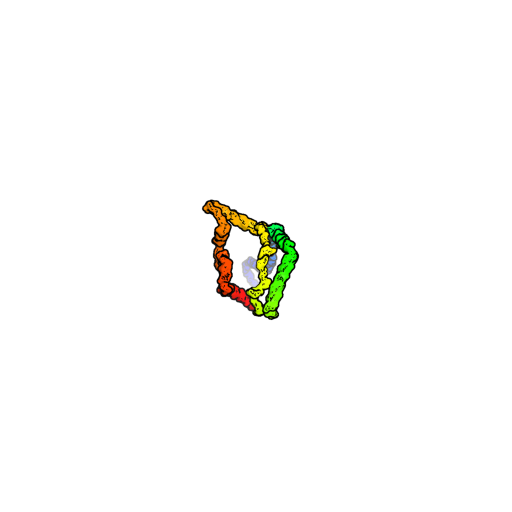 101 SER A CA 1
ATOM 847 C C . SER A 1 101 ? -6.074 3.129 33.953 1.00 82.75 101 SER A C 1
ATOM 849 O O . SER A 1 101 ? -6.471 1.967 34.031 1.00 82.75 101 SER A O 1
ATOM 851 N N . LYS A 1 102 ? -6.702 4.126 34.596 1.00 84.25 102 LYS A N 1
ATOM 852 C CA . LYS A 1 102 ? -7.870 3.927 35.473 1.00 84.25 102 LYS A CA 1
ATOM 853 C C . LYS A 1 102 ? -9.097 3.411 34.720 1.00 84.25 102 LYS A C 1
ATOM 855 O O . LYS A 1 102 ? -9.805 2.548 35.225 1.00 84.25 102 LYS A O 1
ATOM 860 N N . GLU A 1 103 ? -9.338 3.922 33.517 1.00 83.94 103 GLU A N 1
ATOM 861 C CA . GLU A 1 103 ? -10.449 3.496 32.662 1.00 83.94 103 GLU A CA 1
ATOM 862 C C . GLU A 1 103 ? -10.230 2.061 32.154 1.00 83.94 103 GLU A C 1
ATOM 864 O O . GLU A 1 103 ? -11.147 1.243 32.180 1.00 83.94 103 GLU A O 1
ATOM 869 N N . ILE A 1 104 ? -8.995 1.715 31.769 1.00 82.81 104 ILE A N 1
ATOM 870 C CA . ILE A 1 104 ? -8.623 0.339 31.398 1.00 82.81 104 ILE A CA 1
ATOM 871 C C . ILE A 1 104 ? -8.847 -0.614 32.577 1.00 82.81 104 ILE A C 1
ATOM 873 O O . ILE A 1 104 ? -9.415 -1.694 32.404 1.00 82.81 104 ILE A O 1
ATOM 877 N N . GLN A 1 105 ? -8.410 -0.217 33.772 1.00 86.94 105 GLN A N 1
ATOM 878 C CA . GLN A 1 105 ? -8.550 -1.016 34.984 1.00 86.94 105 GLN A CA 1
ATOM 879 C C . GLN A 1 105 ? -10.023 -1.256 35.336 1.00 86.94 105 GLN A C 1
ATOM 881 O O . GLN A 1 105 ? -10.420 -2.400 35.552 1.00 86.94 105 GLN A O 1
ATOM 886 N N . LYS A 1 106 ? -10.855 -0.211 35.286 1.00 87.06 106 LYS A N 1
ATOM 887 C CA . LYS A 1 106 ? -12.295 -0.313 35.541 1.00 87.06 106 LYS A CA 1
ATOM 888 C C . LYS A 1 106 ? -12.982 -1.297 34.587 1.00 87.06 106 LYS A C 1
ATOM 890 O O . LYS A 1 106 ? -13.763 -2.132 35.028 1.00 87.06 106 LYS A O 1
ATOM 895 N N . ARG A 1 107 ? -12.642 -1.270 33.292 1.00 82.50 107 ARG A N 1
ATOM 896 C CA . ARG A 1 107 ? -13.185 -2.225 32.304 1.00 82.50 107 ARG A CA 1
ATOM 897 C C . ARG A 1 107 ? -12.803 -3.671 32.624 1.00 82.50 107 ARG A C 1
ATOM 899 O O . ARG A 1 107 ? -13.643 -4.560 32.516 1.00 82.50 107 ARG A O 1
ATOM 906 N N . LYS A 1 108 ? -11.553 -3.912 33.041 1.00 85.88 108 LYS A N 1
ATOM 907 C CA . LYS A 1 108 ? -11.100 -5.248 33.467 1.00 85.88 108 LYS A CA 1
ATOM 908 C C . LYS A 1 108 ? -11.865 -5.732 34.698 1.00 85.88 108 LYS A C 1
ATOM 910 O O . LYS A 1 108 ? -12.257 -6.894 34.753 1.00 85.88 108 LYS A O 1
ATOM 915 N N . GLU A 1 109 ? -12.096 -4.846 35.662 1.00 89.62 109 GLU A N 1
ATOM 916 C CA . GLU A 1 109 ? -12.867 -5.142 36.874 1.00 89.62 109 GLU A CA 1
ATOM 917 C C . GLU A 1 109 ? -14.335 -5.453 36.556 1.00 89.62 109 GLU A C 1
ATOM 919 O O . GLU A 1 109 ? -14.878 -6.436 37.059 1.00 89.62 109 GLU A O 1
ATOM 924 N N . GLU A 1 110 ? -14.962 -4.684 35.663 1.00 87.62 110 GLU A N 1
ATOM 925 C CA . GLU A 1 110 ? -16.323 -4.942 35.181 1.00 87.62 110 GLU A CA 1
ATOM 926 C C . GLU A 1 110 ? -16.416 -6.309 34.483 1.00 87.62 110 GLU A C 1
ATOM 928 O O . GLU A 1 110 ? -17.278 -7.118 34.837 1.00 87.62 110 GLU A O 1
ATOM 933 N N . GLN A 1 111 ? -15.492 -6.625 33.567 1.00 86.25 111 GLN A N 1
ATOM 934 C CA . GLN A 1 111 ? -15.451 -7.930 32.890 1.00 86.25 111 GLN A CA 1
ATOM 935 C C . GLN A 1 111 ? -15.245 -9.090 33.872 1.00 86.25 111 GLN A C 1
ATOM 937 O O . GLN A 1 111 ? -15.931 -10.112 33.776 1.00 86.25 111 GLN A O 1
ATOM 942 N N . LEU A 1 112 ? -14.348 -8.924 34.848 1.00 88.62 112 LEU A N 1
ATOM 943 C CA . LEU A 1 112 ? -14.123 -9.913 35.899 1.00 88.62 112 LEU A CA 1
ATOM 944 C C . LEU A 1 112 ? -15.378 -10.112 36.755 1.00 88.62 112 LEU A C 1
ATOM 946 O O . LEU A 1 112 ? -15.739 -11.246 37.063 1.00 88.62 112 LEU A O 1
ATOM 950 N N . SER A 1 113 ? -16.078 -9.033 37.107 1.00 89.31 113 SER A N 1
ATOM 951 C CA . SER A 1 113 ? -17.311 -9.117 37.893 1.00 89.31 113 SER A CA 1
ATOM 952 C C . SER A 1 113 ? -18.415 -9.883 37.154 1.00 89.31 113 SER A C 1
ATOM 954 O O . SER A 1 113 ? -19.110 -10.701 37.761 1.00 89.31 113 SER A O 1
ATOM 956 N N . LEU A 1 114 ? -18.540 -9.689 35.835 1.00 88.12 114 LEU A N 1
ATOM 957 C CA . LEU A 1 114 ? -19.478 -10.432 34.990 1.00 88.12 114 LEU A CA 1
ATOM 958 C C . LEU A 1 114 ? -19.139 -11.925 34.968 1.00 88.12 114 LEU A C 1
ATOM 960 O O . LEU A 1 114 ? -20.030 -12.753 35.159 1.00 88.12 114 LEU A O 1
ATOM 964 N N . TYR A 1 115 ? -17.856 -12.262 34.816 1.00 87.19 115 TYR A N 1
ATOM 965 C CA . TYR A 1 115 ? -17.385 -13.646 34.843 1.00 87.19 115 TYR A CA 1
ATOM 966 C C . TYR A 1 115 ? -17.653 -14.325 36.192 1.00 87.19 115 TYR A C 1
ATOM 968 O O . TYR A 1 115 ? -18.209 -15.420 36.246 1.00 87.19 115 TYR A O 1
ATOM 976 N N . LEU A 1 116 ? -17.319 -13.663 37.303 1.00 88.94 116 LEU A N 1
ATOM 977 C CA . LEU A 1 116 ? -17.562 -14.203 38.643 1.00 88.94 116 LEU A CA 1
ATOM 978 C C . LEU A 1 116 ? -19.057 -14.415 38.905 1.00 88.94 116 LEU A C 1
ATOM 980 O O . LEU A 1 116 ? -19.441 -15.432 39.482 1.00 88.94 116 LEU A O 1
ATOM 984 N N . ASN A 1 117 ? -19.909 -13.497 38.444 1.00 89.25 117 ASN A N 1
ATOM 985 C CA . ASN A 1 117 ? -21.359 -13.649 38.528 1.00 89.25 117 ASN A CA 1
ATOM 986 C C . ASN A 1 117 ? -21.869 -14.835 37.699 1.00 89.25 117 ASN A C 1
ATOM 988 O O . ASN A 1 117 ? -22.749 -15.561 38.164 1.00 89.25 117 ASN A O 1
ATOM 992 N N . TYR A 1 118 ? -21.319 -15.054 36.504 1.00 87.62 118 TYR A N 1
ATOM 993 C CA . TYR A 1 118 ? -21.638 -16.211 35.668 1.00 87.62 118 TYR A CA 1
ATOM 994 C C . TYR A 1 118 ? -21.251 -17.530 36.354 1.00 87.62 118 TYR A C 1
ATOM 996 O O . TYR A 1 118 ? -22.107 -18.396 36.553 1.00 87.62 118 TYR A O 1
ATOM 1004 N N . CYS A 1 119 ? -20.009 -17.640 36.834 1.00 85.50 119 CYS A N 1
ATOM 1005 C CA . CYS A 1 119 ? -19.529 -18.805 37.582 1.00 85.50 119 CYS A CA 1
ATOM 1006 C C . CYS A 1 119 ? -20.339 -19.049 38.862 1.00 85.50 119 CYS A C 1
ATOM 1008 O O . CYS A 1 119 ? -20.642 -20.189 39.198 1.00 85.50 119 CYS A O 1
ATOM 1010 N N . LYS A 1 120 ? -20.755 -17.992 39.572 1.00 87.94 120 LYS A N 1
ATOM 1011 C CA . LYS A 1 120 ? -21.603 -18.129 40.766 1.00 87.94 120 LYS A CA 1
ATOM 1012 C C . LYS A 1 120 ? -22.995 -18.678 40.436 1.00 87.94 120 LYS A C 1
ATOM 1014 O O . LYS A 1 120 ? -23.557 -19.407 41.246 1.00 87.94 120 LYS A O 1
ATOM 1019 N N . LYS A 1 121 ? -23.558 -18.324 39.275 1.00 88.12 121 LYS A N 1
ATOM 1020 C CA . LYS A 1 121 ? -24.875 -18.807 38.828 1.00 88.12 121 LYS A CA 1
ATOM 1021 C C . LYS A 1 121 ? -24.832 -20.250 38.326 1.00 88.12 121 LYS A C 1
ATOM 1023 O O . LYS A 1 121 ? -25.721 -21.020 38.671 1.00 88.12 121 LYS A O 1
ATOM 1028 N N . LYS A 1 122 ? -23.837 -20.600 37.504 1.00 84.81 122 LYS A N 1
ATOM 1029 C CA . LYS A 1 122 ? -23.780 -21.892 36.793 1.00 84.81 122 LYS A CA 1
ATOM 1030 C C . LYS A 1 122 ? -22.874 -22.931 37.475 1.00 84.81 122 LYS A C 1
ATOM 1032 O O . LYS A 1 122 ? -22.974 -24.117 37.181 1.00 84.81 122 LYS A O 1
ATOM 1037 N N . GLY A 1 123 ? -22.026 -22.509 38.413 1.00 82.19 123 GLY A N 1
ATOM 1038 C CA . GLY A 1 123 ? -21.002 -23.345 39.037 1.00 82.19 123 GLY A CA 1
ATOM 1039 C C . GLY A 1 123 ? -19.731 -23.428 38.187 1.00 82.19 123 GLY A C 1
ATOM 1040 O O . GLY A 1 123 ? -19.391 -22.498 37.457 1.00 82.19 123 GLY A O 1
ATOM 1041 N N . TYR A 1 124 ? -19.003 -24.541 38.289 1.00 76.38 124 TYR A N 1
ATOM 1042 C CA . TYR A 1 124 ? -17.842 -24.791 37.434 1.00 76.38 124 TYR A CA 1
ATOM 1043 C C . TYR A 1 124 ? -18.307 -25.121 36.012 1.00 76.38 124 TYR A C 1
ATOM 1045 O O . TYR A 1 124 ? -18.952 -26.145 35.790 1.00 76.38 124 TYR A O 1
ATOM 1053 N N . VAL A 1 125 ? -17.986 -24.253 35.052 1.00 70.12 125 VAL A N 1
ATOM 1054 C CA . VAL A 1 125 ? -18.391 -24.415 33.653 1.00 70.12 125 VAL A CA 1
ATOM 1055 C C . VAL A 1 125 ? -17.202 -24.887 32.830 1.00 70.12 125 VAL A C 1
ATOM 1057 O O . VAL A 1 125 ? -16.248 -24.143 32.614 1.00 70.12 125 VAL A O 1
ATOM 1060 N N . ALA A 1 126 ? -17.271 -26.130 32.356 1.00 77.56 126 ALA A N 1
ATOM 1061 C CA . ALA A 1 126 ? -16.370 -26.616 31.320 1.00 77.56 126 ALA A CA 1
ATOM 1062 C C . ALA A 1 126 ? -16.646 -25.878 30.001 1.00 77.56 126 ALA A C 1
ATOM 1064 O O . ALA A 1 126 ? -17.794 -25.548 29.704 1.00 77.56 126 ALA A O 1
ATOM 1065 N N . LEU A 1 127 ? -15.607 -25.660 29.191 1.00 76.81 127 LEU A N 1
ATOM 1066 C CA . LEU A 1 127 ? -15.707 -24.907 27.935 1.00 76.81 127 LEU A CA 1
ATOM 1067 C C . LEU A 1 127 ? -16.760 -25.485 26.967 1.00 76.81 127 LEU A C 1
ATOM 1069 O O . LEU A 1 127 ? -17.400 -24.731 26.247 1.00 76.81 127 LEU A O 1
ATOM 1073 N N . GLU A 1 128 ? -17.004 -26.796 27.017 1.00 80.56 128 GLU A N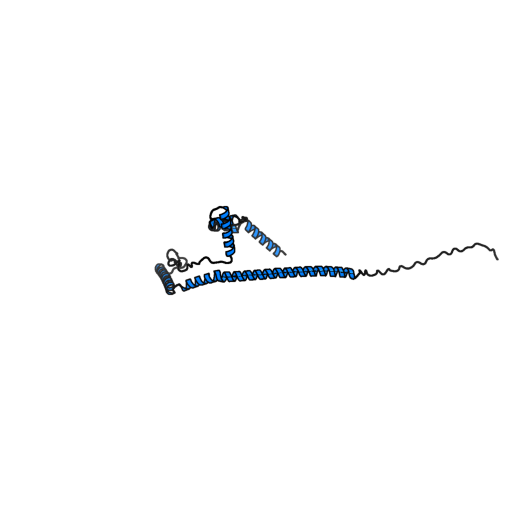 1
ATOM 1074 C CA . GLU A 1 128 ? -18.013 -27.493 26.202 1.00 80.56 128 GLU A CA 1
ATOM 1075 C C . GLU A 1 128 ? -19.467 -27.086 26.518 1.00 80.56 128 GLU A C 1
ATOM 1077 O O . GLU A 1 128 ? -20.350 -27.235 25.681 1.00 80.56 128 GLU A O 1
ATOM 1082 N N . ALA A 1 129 ? -19.737 -26.566 27.722 1.00 80.69 129 ALA A N 1
ATOM 1083 C CA . ALA A 1 129 ? -21.070 -26.141 28.169 1.00 80.69 129 ALA A CA 1
ATOM 1084 C C . ALA A 1 129 ? -21.260 -24.610 28.119 1.00 80.69 129 ALA A C 1
ATOM 1086 O O . ALA A 1 129 ? -22.146 -24.054 28.785 1.00 80.69 129 ALA A O 1
ATOM 1087 N N . TYR A 1 130 ? -20.386 -23.923 27.382 1.00 83.25 130 TYR A N 1
ATOM 1088 C CA . TYR A 1 130 ? -20.404 -22.478 27.214 1.00 83.25 130 TYR A CA 1
ATOM 1089 C C . TYR A 1 130 ? -21.486 -22.053 26.211 1.00 83.25 130 TYR A C 1
ATOM 1091 O O . TYR A 1 130 ? -21.476 -22.475 25.056 1.00 83.25 130 TYR A O 1
ATOM 1099 N N . ASP A 1 131 ? -22.394 -21.181 26.653 1.00 83.69 131 ASP A N 1
ATOM 1100 C CA . ASP A 1 131 ? -23.371 -20.514 25.791 1.00 83.69 131 ASP A CA 1
ATOM 1101 C C . ASP A 1 131 ? -23.070 -19.002 25.763 1.00 83.69 131 ASP A C 1
ATOM 1103 O O . ASP A 1 131 ? -23.186 -18.345 26.806 1.00 83.69 131 ASP A O 1
ATOM 1107 N N . PRO A 1 132 ? -22.720 -18.425 24.594 1.00 84.19 132 PRO A N 1
ATOM 1108 C CA . PRO A 1 132 ? -22.514 -16.984 24.432 1.00 84.19 132 PRO A CA 1
ATOM 1109 C C . PRO A 1 132 ? -23.717 -16.124 24.839 1.00 84.19 132 PRO A C 1
ATOM 1111 O O . PRO A 1 132 ? -23.560 -14.943 25.141 1.00 84.19 132 PRO A O 1
ATOM 1114 N N . SER A 1 133 ? -24.924 -16.695 24.832 1.00 83.38 133 SER A N 1
ATOM 1115 C CA . SER A 1 133 ? -26.152 -16.001 25.233 1.00 83.38 133 SER A CA 1
ATOM 1116 C C . SER A 1 133 ? -26.201 -15.735 26.742 1.00 83.38 133 SER A C 1
ATOM 1118 O O . SER A 1 133 ? -26.852 -14.787 27.181 1.00 83.38 133 SER A O 1
ATOM 1120 N N . GLU A 1 134 ? -25.518 -16.560 27.541 1.00 84.00 134 GLU A N 1
ATOM 1121 C CA . GLU A 1 134 ? -25.492 -16.462 29.004 1.00 84.00 134 GLU A CA 1
ATOM 1122 C C . GLU A 1 134 ? -24.352 -15.571 29.514 1.00 84.00 134 GLU A C 1
ATOM 1124 O O . GLU A 1 134 ? -24.534 -14.786 30.449 1.00 84.00 134 GLU A O 1
ATOM 1129 N N . TYR A 1 135 ? -23.171 -15.695 28.911 1.00 83.69 135 TYR A N 1
ATOM 1130 C CA . TYR A 1 135 ? -22.005 -14.865 29.187 1.00 83.69 135 TYR A CA 1
ATOM 1131 C C . TYR A 1 135 ? -21.185 -14.736 27.911 1.00 83.69 135 TYR A C 1
ATOM 1133 O O . TYR A 1 135 ? -20.799 -15.741 27.332 1.00 83.69 135 TYR A O 1
ATOM 1141 N N . ASP A 1 136 ? -20.887 -13.506 27.506 1.00 84.38 136 ASP A N 1
ATOM 1142 C CA . ASP A 1 136 ? -20.029 -13.224 26.360 1.00 84.38 136 ASP A CA 1
ATOM 1143 C C . ASP A 1 136 ? -18.728 -12.554 26.850 1.00 84.38 136 ASP A C 1
ATOM 1145 O O . ASP A 1 136 ? -18.752 -11.391 27.271 1.00 84.38 136 ASP A O 1
ATOM 1149 N N . PRO A 1 137 ? -17.572 -13.245 26.815 1.00 77.25 137 PRO A N 1
ATOM 1150 C CA . PRO A 1 137 ? -16.283 -12.685 27.204 1.00 77.25 137 PRO A CA 1
ATOM 1151 C C . PRO A 1 137 ? -15.814 -11.601 26.225 1.00 77.25 137 PRO A C 1
ATOM 1153 O O . PRO A 1 137 ? -14.962 -10.784 26.574 1.00 77.25 137 PRO A O 1
ATOM 1156 N N . PHE A 1 138 ? -16.385 -11.556 25.018 1.00 74.06 138 PHE A N 1
ATOM 1157 C CA . PHE A 1 138 ? -16.100 -10.555 23.997 1.00 74.06 138 PHE A CA 1
ATOM 1158 C C . PHE A 1 138 ? -17.106 -9.408 23.993 1.00 74.06 138 PHE A C 1
ATOM 1160 O O . PHE A 1 138 ? -17.084 -8.597 23.064 1.00 74.06 138 PHE A O 1
ATOM 1167 N N . PHE A 1 139 ? -17.949 -9.292 25.026 1.00 68.44 139 PHE A N 1
ATOM 1168 C CA . PHE A 1 139 ? -18.916 -8.210 25.173 1.00 68.44 139 PHE A CA 1
ATOM 1169 C C . PHE A 1 139 ? -18.209 -6.869 25.436 1.00 68.44 139 PHE A C 1
ATOM 1171 O O . PHE A 1 139 ? -18.247 -6.290 26.516 1.00 68.44 139 PHE A O 1
ATOM 1178 N N . LEU A 1 140 ? -17.545 -6.343 24.411 1.00 63.09 140 LEU A N 1
ATOM 1179 C CA . LEU A 1 140 ? -16.877 -5.046 24.359 1.00 63.09 140 LEU A CA 1
ATOM 1180 C C . LEU A 1 140 ? -17.849 -3.955 23.878 1.00 63.09 140 LEU A C 1
ATOM 1182 O O . LEU A 1 140 ? -17.440 -2.951 23.293 1.00 63.09 140 LEU A O 1
ATOM 1186 N N . LYS A 1 141 ? -19.161 -4.131 24.103 1.00 59.16 141 LYS A N 1
ATOM 1187 C CA . LYS A 1 141 ? -20.185 -3.154 23.692 1.00 59.16 141 LYS A CA 1
ATOM 1188 C C . LYS A 1 141 ? -20.068 -1.812 24.416 1.00 59.16 141 LYS A C 1
ATOM 1190 O O . LYS A 1 141 ? -20.656 -0.841 23.958 1.00 59.16 141 LYS A O 1
ATOM 1195 N N . THR A 1 142 ? -19.316 -1.728 25.512 1.00 57.84 142 THR A N 1
ATOM 1196 C CA . THR A 1 142 ? -19.204 -0.494 26.299 1.00 57.84 142 THR A CA 1
ATOM 1197 C C . THR A 1 142 ? -18.307 0.565 25.658 1.00 57.84 142 THR A C 1
ATOM 1199 O O . THR A 1 142 ? -18.441 1.731 26.013 1.00 57.84 142 THR A O 1
ATOM 1202 N N . CYS A 1 143 ? -17.449 0.222 24.688 1.00 58.03 143 CYS A N 1
ATOM 1203 C CA . CYS A 1 143 ? -16.636 1.208 23.968 1.00 58.03 143 CYS A CA 1
ATOM 1204 C C . CYS A 1 143 ? -16.085 0.651 22.641 1.00 58.03 143 CYS A C 1
ATOM 1206 O O . CYS A 1 143 ? -14.903 0.343 22.518 1.00 58.03 143 CYS A O 1
ATOM 1208 N N . THR A 1 144 ? -16.909 0.557 21.597 1.00 61.78 144 THR A N 1
ATOM 1209 C CA . THR A 1 144 ? -16.392 0.260 20.243 1.00 61.78 144 THR A CA 1
ATOM 1210 C C . THR A 1 144 ? -15.511 1.404 19.713 1.00 61.78 144 THR A C 1
ATOM 1212 O O . THR A 1 144 ? -14.612 1.191 18.902 1.00 61.78 144 THR A O 1
ATOM 1215 N N . ASP A 1 145 ? -15.718 2.616 20.233 1.00 64.88 145 ASP A N 1
ATOM 1216 C CA . ASP A 1 145 ? -15.011 3.831 19.825 1.00 64.88 145 ASP A CA 1
ATOM 1217 C C . ASP A 1 145 ? -13.684 4.069 20.570 1.00 64.88 145 ASP A C 1
ATOM 1219 O O . ASP A 1 145 ? -12.890 4.916 20.151 1.00 64.88 145 ASP A O 1
ATOM 1223 N N . CYS A 1 146 ? -13.385 3.334 21.653 1.00 67.00 146 CYS A N 1
ATOM 1224 C CA . CYS A 1 146 ? -12.141 3.564 22.403 1.00 67.00 146 CYS A CA 1
ATOM 1225 C C . CYS A 1 146 ? -10.888 3.120 21.639 1.00 67.00 146 CYS A C 1
ATOM 1227 O O . CYS A 1 146 ? -9.821 3.680 21.868 1.00 67.00 146 CYS A O 1
ATOM 1229 N N . TRP A 1 147 ? -11.030 2.206 20.677 1.00 70.81 147 TRP A N 1
ATOM 1230 C CA . TRP A 1 147 ? -9.941 1.733 19.813 1.00 70.81 147 TRP A CA 1
ATOM 1231 C C . TRP A 1 147 ? -10.055 2.225 18.369 1.00 70.81 147 TRP A C 1
ATOM 1233 O O . TRP A 1 147 ? -9.181 1.961 17.546 1.00 70.81 147 TRP A O 1
ATOM 1243 N N . LYS A 1 148 ? -11.123 2.957 18.037 1.00 80.12 148 LYS A N 1
ATOM 1244 C CA . LYS A 1 148 ? -11.316 3.486 16.691 1.00 80.12 148 LYS A CA 1
ATOM 1245 C C . LYS A 1 148 ? -10.458 4.735 16.504 1.00 80.12 148 LYS A C 1
ATOM 1247 O O . LYS A 1 148 ? -10.648 5.746 17.181 1.00 80.12 148 LYS A O 1
ATOM 1252 N N . VAL A 1 149 ? -9.523 4.662 15.563 1.00 78.62 149 VAL A N 1
ATOM 1253 C CA . VAL A 1 149 ? -8.669 5.783 15.159 1.00 78.62 149 VAL A CA 1
ATOM 1254 C C . VAL A 1 149 ? -9.140 6.279 13.797 1.00 78.62 149 VAL A C 1
ATOM 1256 O O . VAL A 1 149 ? -9.200 5.511 12.838 1.00 78.62 149 VAL A O 1
ATOM 1259 N N . SER A 1 150 ? -9.496 7.561 13.702 1.00 79.56 150 SER A N 1
ATOM 1260 C CA . SER A 1 150 ? -9.747 8.216 12.419 1.00 79.56 150 SER A CA 1
ATOM 1261 C C . SER A 1 150 ? -8.463 8.866 11.909 1.00 79.56 150 SER A C 1
ATOM 1263 O O . SER A 1 150 ? -7.767 9.618 12.603 1.00 79.56 150 SER A O 1
ATOM 1265 N N . ILE A 1 151 ? -8.123 8.554 10.664 1.00 75.19 151 ILE A N 1
ATOM 1266 C CA . ILE A 1 151 ? -6.905 9.027 10.014 1.00 75.19 151 ILE A CA 1
ATOM 1267 C C . ILE A 1 151 ? -7.334 9.809 8.774 1.00 75.19 151 ILE A C 1
ATOM 1269 O O . ILE A 1 151 ? -8.214 9.332 8.052 1.00 75.19 151 ILE A O 1
ATOM 1273 N N . PRO A 1 152 ? -6.802 11.027 8.546 1.00 78.06 152 PRO A N 1
ATOM 1274 C CA . PRO A 1 152 ? -7.048 11.731 7.298 1.00 78.06 152 PRO A CA 1
ATOM 1275 C C . PRO A 1 152 ? -6.524 10.894 6.129 1.00 78.06 152 PRO A C 1
ATOM 1277 O O . PRO A 1 152 ? -5.760 9.947 6.312 1.00 78.06 152 PRO A O 1
ATOM 1280 N N . THR A 1 153 ? -6.929 11.247 4.915 1.00 79.12 153 THR A N 1
ATOM 1281 C CA . THR A 1 153 ? -6.439 10.586 3.704 1.00 79.12 153 THR A CA 1
ATOM 1282 C C . THR A 1 153 ? -4.915 10.645 3.651 1.00 79.12 153 THR A C 1
ATOM 1284 O O . THR A 1 153 ? -4.339 11.721 3.488 1.00 79.12 153 THR A O 1
ATOM 1287 N N . LEU A 1 154 ? -4.281 9.484 3.808 1.00 79.88 154 LEU A N 1
ATOM 1288 C CA . LEU A 1 154 ? -2.832 9.338 3.752 1.00 79.88 154 LEU A CA 1
ATOM 1289 C C . LEU A 1 154 ? -2.361 9.620 2.327 1.00 79.88 154 LEU A C 1
ATOM 1291 O O . LEU A 1 154 ? -2.955 9.142 1.355 1.00 79.88 154 LEU A O 1
ATOM 1295 N N . GLN A 1 155 ? -1.296 10.405 2.206 1.00 81.00 155 GLN A N 1
ATOM 1296 C CA . GLN A 1 155 ? -0.727 10.796 0.920 1.00 81.00 155 GLN A CA 1
ATOM 1297 C C . GLN A 1 155 ? 0.215 9.705 0.409 1.00 81.00 155 GLN A C 1
ATOM 1299 O O . GLN A 1 155 ? 1.417 9.920 0.286 1.00 81.00 155 GLN A O 1
ATOM 1304 N N . ASP A 1 156 ? -0.335 8.529 0.104 1.00 85.50 156 ASP A N 1
ATOM 1305 C CA . ASP A 1 156 ? 0.462 7.377 -0.319 1.00 85.50 156 ASP A CA 1
ATOM 1306 C C . ASP A 1 156 ? 1.179 7.657 -1.656 1.00 85.50 156 ASP A C 1
ATOM 1308 O O . ASP A 1 156 ? 0.516 7.794 -2.694 1.00 85.50 156 ASP A O 1
ATOM 1312 N N . PRO A 1 157 ? 2.527 7.717 -1.678 1.00 87.00 157 PRO A N 1
ATOM 1313 C CA . PRO A 1 157 ? 3.284 7.976 -2.896 1.00 87.00 157 PRO A CA 1
ATOM 1314 C C . PRO A 1 157 ? 3.060 6.933 -3.997 1.00 87.00 157 PRO A C 1
ATOM 1316 O O . PRO A 1 157 ? 3.205 7.277 -5.168 1.00 87.00 157 PRO A O 1
ATOM 1319 N N . LEU A 1 158 ? 2.675 5.698 -3.660 1.00 83.81 158 LEU A N 1
ATOM 1320 C CA . LEU A 1 158 ? 2.363 4.653 -4.639 1.00 83.81 158 LEU A CA 1
ATOM 1321 C C . LEU A 1 158 ? 1.019 4.897 -5.332 1.00 83.81 158 LEU A C 1
ATOM 1323 O O . LEU A 1 158 ? 0.838 4.532 -6.494 1.00 83.81 158 LEU A O 1
ATOM 1327 N N . LEU A 1 159 ? 0.080 5.533 -4.632 1.00 85.69 159 LEU A N 1
ATOM 1328 C CA . LEU A 1 159 ? -1.258 5.805 -5.147 1.00 85.69 159 LEU A CA 1
ATOM 1329 C C . LEU A 1 159 ? -1.366 7.174 -5.819 1.00 85.69 159 LEU A C 1
ATOM 1331 O O . LEU A 1 159 ? -2.298 7.369 -6.596 1.00 85.69 159 LEU A O 1
ATOM 1335 N N . LYS A 1 160 ? -0.421 8.098 -5.585 1.00 85.94 160 LYS A N 1
ATOM 1336 C CA . LYS A 1 160 ? -0.429 9.454 -6.175 1.00 85.94 160 LYS A CA 1
ATOM 1337 C C . LYS A 1 160 ? -0.595 9.427 -7.697 1.00 85.94 160 LYS A C 1
ATOM 1339 O O . LYS A 1 160 ? -1.426 10.158 -8.232 1.00 85.94 160 LYS A O 1
ATOM 1344 N N . ASP A 1 161 ? 0.132 8.554 -8.391 1.00 86.06 161 ASP A N 1
ATOM 1345 C CA . ASP A 1 161 ? 0.044 8.451 -9.854 1.00 86.06 161 ASP A CA 1
ATOM 1346 C C . ASP A 1 161 ? -1.297 7.866 -10.314 1.00 86.06 161 ASP A C 1
ATOM 1348 O O . ASP A 1 161 ? -1.869 8.319 -11.304 1.00 86.06 161 ASP A O 1
ATOM 1352 N N . ILE A 1 162 ? -1.830 6.884 -9.581 1.00 86.25 162 ILE A N 1
ATOM 1353 C CA . ILE A 1 162 ? -3.135 6.277 -9.875 1.00 86.25 162 ILE A CA 1
ATOM 1354 C C . ILE A 1 162 ? -4.246 7.310 -9.673 1.00 86.25 162 ILE A C 1
ATOM 1356 O O . ILE A 1 162 ? -5.109 7.460 -10.533 1.00 86.25 162 ILE A O 1
ATOM 1360 N N . GLN A 1 163 ? -4.201 8.056 -8.569 1.00 86.94 163 GLN A N 1
ATOM 1361 C CA . GLN A 1 163 ? -5.157 9.119 -8.269 1.00 86.94 163 GLN A CA 1
ATOM 1362 C C . GLN A 1 163 ? -5.093 10.235 -9.309 1.00 86.94 163 GLN A C 1
ATOM 1364 O O . GLN A 1 163 ? -6.135 10.670 -9.788 1.00 86.94 163 GLN A O 1
ATOM 1369 N N . ARG A 1 164 ? -3.888 10.660 -9.710 1.00 89.50 164 ARG A N 1
ATOM 1370 C CA . ARG A 1 164 ? -3.718 11.675 -10.756 1.00 89.50 164 ARG A CA 1
ATOM 1371 C C . ARG A 1 164 ? -4.347 11.224 -12.070 1.00 89.50 164 ARG A C 1
ATOM 1373 O O . ARG A 1 164 ? -5.189 11.936 -12.601 1.00 89.50 164 ARG A O 1
ATOM 1380 N N . LYS A 1 165 ? -4.016 10.017 -12.538 1.00 89.31 165 LYS A N 1
ATOM 1381 C CA . LYS A 1 165 ? -4.609 9.444 -13.756 1.00 89.31 165 LYS A CA 1
ATOM 1382 C C . LYS A 1 165 ? -6.125 9.329 -13.656 1.00 89.31 165 LYS A C 1
ATOM 1384 O O . LYS A 1 165 ? -6.830 9.589 -14.625 1.00 89.31 165 LYS A O 1
ATOM 1389 N N . PHE A 1 166 ? -6.638 8.948 -12.490 1.00 87.69 166 PHE A N 1
ATOM 1390 C CA . PHE A 1 166 ? -8.073 8.846 -12.255 1.00 87.69 166 PHE A CA 1
ATOM 1391 C C . PHE A 1 166 ? -8.767 10.212 -12.352 1.00 87.69 166 PHE A C 1
ATOM 1393 O O . PHE A 1 166 ?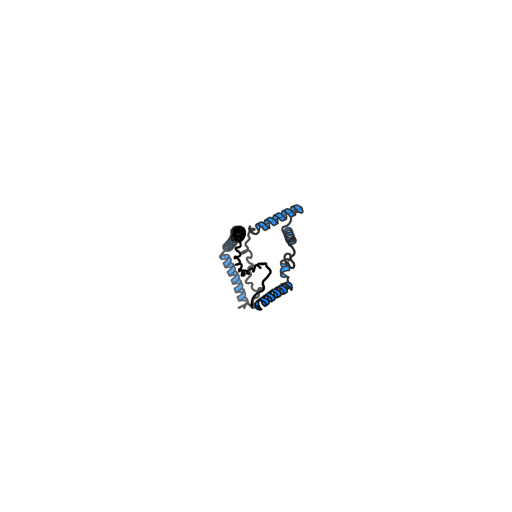 -9.805 10.325 -12.999 1.00 87.69 166 PHE A O 1
ATOM 1400 N N . ILE A 1 167 ? -8.171 11.254 -11.764 1.00 89.44 167 ILE A N 1
ATOM 1401 C CA . ILE A 1 167 ? -8.660 12.636 -11.858 1.00 89.44 167 ILE A CA 1
ATOM 1402 C C . ILE A 1 167 ? -8.611 13.121 -13.311 1.00 89.44 167 ILE A C 1
ATOM 1404 O O . ILE A 1 167 ? -9.613 13.620 -13.812 1.00 89.44 167 ILE A O 1
ATOM 1408 N N . GLU A 1 168 ? -7.486 12.925 -14.004 1.00 92.06 168 GLU A N 1
ATOM 1409 C CA . GLU A 1 168 ? -7.322 13.281 -15.420 1.00 92.06 168 GLU A CA 1
ATOM 1410 C C . GLU A 1 168 ? -8.389 12.605 -16.293 1.00 92.06 168 GLU A C 1
ATOM 1412 O O . GLU A 1 168 ? -9.073 13.270 -17.067 1.00 92.06 168 GLU A O 1
ATOM 1417 N N . THR A 1 169 ? -8.603 11.300 -16.107 1.00 89.19 169 THR A N 1
ATOM 1418 C CA . THR A 1 169 ? -9.628 10.533 -16.835 1.00 89.19 169 THR A CA 1
ATOM 1419 C C . THR A 1 169 ? -11.034 11.054 -16.536 1.00 89.19 169 THR A C 1
ATOM 1421 O O . THR A 1 169 ? -11.863 11.165 -17.438 1.00 89.19 169 THR A O 1
ATOM 1424 N N . GLY A 1 170 ? -11.304 11.417 -15.279 1.00 90.00 170 GLY A N 1
ATOM 1425 C CA . GLY A 1 170 ? -12.567 12.029 -14.876 1.00 90.00 170 GLY A CA 1
ATOM 1426 C C . GLY A 1 170 ? -12.821 13.374 -15.551 1.00 90.00 170 GLY A C 1
ATOM 1427 O O . GLY A 1 170 ? -13.923 13.608 -16.045 1.00 90.00 170 GLY A O 1
ATOM 1428 N N . ILE A 1 171 ? -11.797 14.227 -15.632 1.00 91.56 171 ILE A N 1
ATOM 1429 C CA . ILE A 1 171 ? -11.875 15.524 -16.316 1.00 91.56 171 ILE A CA 1
ATOM 1430 C C . ILE A 1 171 ? -12.145 15.319 -17.809 1.00 91.56 171 ILE A C 1
ATOM 1432 O O . ILE A 1 171 ? -13.055 15.943 -18.349 1.00 91.56 171 ILE A O 1
ATOM 1436 N N . ILE A 1 172 ? -11.424 14.403 -18.464 1.00 92.75 172 ILE A N 1
ATOM 1437 C CA . ILE A 1 172 ? -11.637 14.071 -19.882 1.00 92.75 172 ILE A CA 1
ATOM 1438 C C . ILE A 1 172 ? -13.086 13.624 -20.115 1.00 92.75 172 ILE A C 1
ATOM 1440 O O . ILE A 1 172 ? -13.774 14.174 -20.975 1.00 92.75 172 ILE A O 1
ATOM 1444 N N . LYS A 1 173 ? -13.597 12.696 -19.298 1.00 89.25 173 LYS A N 1
ATOM 1445 C CA . LYS A 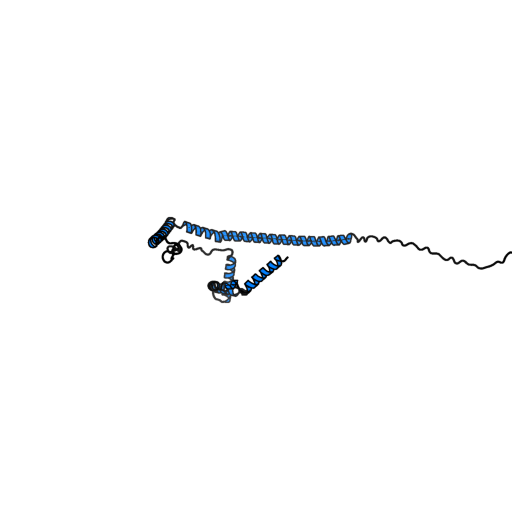1 173 ? -14.986 12.218 -19.390 1.00 89.25 173 LYS A CA 1
ATOM 1446 C C . LYS A 1 173 ? -16.014 13.320 -19.160 1.00 89.25 173 LYS A C 1
ATOM 1448 O O . LYS A 1 173 ? -17.047 13.343 -19.830 1.00 89.25 173 LYS A O 1
ATOM 1453 N N . GLN A 1 174 ? -15.741 14.246 -18.247 1.00 90.88 174 GLN A N 1
ATOM 1454 C CA . GLN A 1 174 ? -16.605 15.398 -18.009 1.00 90.88 174 GLN A CA 1
ATOM 1455 C C . GLN A 1 174 ? -16.626 16.348 -19.212 1.00 90.88 174 GLN A C 1
ATOM 1457 O O . GLN A 1 174 ? -17.693 16.848 -19.563 1.00 90.88 174 GLN A O 1
ATOM 1462 N N . CYS A 1 175 ? -15.486 16.567 -19.872 1.00 91.31 175 CYS A N 1
ATOM 1463 C CA . CYS A 1 175 ? -15.422 17.338 -21.114 1.00 91.31 175 CYS A CA 1
ATOM 1464 C C . CYS A 1 175 ? -16.191 16.658 -22.259 1.00 91.31 175 CYS A C 1
ATOM 1466 O O . CYS A 1 175 ? -16.861 17.345 -23.023 1.00 91.31 175 CYS A O 1
ATOM 1468 N N . GLU A 1 176 ? -16.143 15.326 -22.354 1.00 91.81 176 GLU A N 1
ATOM 1469 C CA . GLU A 1 176 ? -16.879 14.553 -23.368 1.00 91.81 176 GLU A CA 1
ATOM 1470 C C . GLU A 1 176 ? -18.399 14.579 -23.147 1.00 91.81 176 GLU A C 1
ATOM 1472 O O . GLU A 1 176 ? -19.173 14.720 -24.090 1.00 91.81 176 GLU A O 1
ATOM 1477 N N . THR A 1 177 ? -18.841 14.412 -21.899 1.00 89.31 177 THR A N 1
ATOM 1478 C CA . THR A 1 177 ? -20.261 14.193 -21.559 1.00 89.31 177 THR A CA 1
ATOM 1479 C C . THR A 1 177 ? -20.994 15.455 -21.104 1.00 89.31 177 THR A C 1
ATOM 1481 O O . THR A 1 177 ? -22.223 15.453 -21.008 1.00 89.31 177 THR A O 1
ATOM 1484 N N . GLY A 1 178 ? -20.264 16.528 -20.787 1.00 90.38 178 GLY A N 1
ATOM 1485 C CA . GLY A 1 178 ? -20.813 17.781 -20.266 1.00 90.38 178 GLY A CA 1
ATOM 1486 C C . GLY A 1 178 ? -21.395 17.680 -18.851 1.00 90.38 178 GLY A C 1
ATOM 1487 O O . GLY A 1 178 ? -22.070 18.606 -18.403 1.00 90.38 178 GLY A O 1
ATOM 1488 N N . ARG A 1 179 ? -21.169 16.568 -18.135 1.00 88.31 179 ARG A N 1
ATOM 1489 C CA . ARG A 1 179 ? -21.669 16.341 -16.770 1.00 88.31 179 ARG A CA 1
ATOM 1490 C C . ARG A 1 179 ? -20.541 15.890 -15.840 1.00 88.31 179 ARG A C 1
ATOM 1492 O O . ARG A 1 179 ? -19.659 15.148 -16.272 1.00 88.31 179 ARG A O 1
ATOM 1499 N N . PRO A 1 180 ? -20.556 16.308 -14.561 1.00 84.62 180 PRO A N 1
ATOM 1500 C CA . PRO A 1 180 ? -19.596 15.808 -13.587 1.00 84.62 180 PRO A CA 1
ATOM 1501 C C . PRO A 1 180 ? -19.786 14.298 -13.414 1.00 84.62 180 PRO A C 1
ATOM 1503 O O . PRO A 1 180 ? -20.891 13.840 -13.127 1.00 84.62 180 PRO A O 1
ATOM 1506 N N . SER A 1 181 ? -18.715 13.531 -13.613 1.00 78.00 181 SER A N 1
ATOM 1507 C CA . SER A 1 181 ? -18.734 12.073 -13.456 1.00 78.00 181 SER A CA 1
ATOM 1508 C C . SER A 1 181 ? -18.513 11.688 -11.993 1.00 78.00 181 SER A C 1
ATOM 1510 O O . SER A 1 181 ? -17.610 12.209 -11.335 1.00 78.00 181 SER A O 1
ATOM 1512 N N . SER A 1 182 ? -19.312 10.757 -11.470 1.00 85.88 182 SER A N 1
ATOM 1513 C CA . SER A 1 182 ? -19.105 10.227 -10.118 1.00 85.88 182 SER A CA 1
ATOM 1514 C C . SER A 1 182 ? -17.879 9.311 -10.067 1.00 85.88 182 SER A C 1
ATOM 1516 O O . SER A 1 182 ? -17.629 8.530 -10.985 1.00 85.88 182 SER A O 1
ATOM 1518 N N . THR A 1 183 ? -17.168 9.286 -8.936 1.00 82.62 183 THR A N 1
ATOM 1519 C CA . THR A 1 183 ? -16.089 8.315 -8.674 1.00 82.62 183 THR A CA 1
ATOM 1520 C C . THR A 1 183 ? -16.550 6.867 -8.886 1.00 82.62 183 THR A C 1
ATOM 1522 O O . THR A 1 183 ? -15.770 6.019 -9.316 1.00 82.62 183 THR A O 1
ATOM 1525 N N . ARG A 1 184 ? -17.824 6.558 -8.596 1.00 82.94 184 ARG A N 1
ATOM 1526 C CA . ARG A 1 184 ? -18.388 5.216 -8.821 1.00 82.94 184 ARG A CA 1
ATOM 1527 C C . ARG A 1 184 ? -18.510 4.887 -10.307 1.00 82.94 184 ARG A C 1
ATOM 1529 O O . ARG A 1 184 ? -18.172 3.773 -10.692 1.00 82.94 184 ARG A O 1
ATOM 1536 N N . GLU A 1 185 ? -18.949 5.844 -11.116 1.00 84.56 185 GLU A N 1
ATOM 1537 C CA . GLU A 1 185 ? -19.112 5.688 -12.566 1.00 84.56 185 GLU A CA 1
ATOM 1538 C C . GLU A 1 185 ? -17.750 5.524 -13.242 1.00 84.56 185 GLU A C 1
ATOM 1540 O O . GLU A 1 185 ? -17.542 4.570 -13.986 1.00 84.56 185 GLU A O 1
ATOM 1545 N N . LEU A 1 186 ? -16.777 6.369 -12.891 1.00 84.19 186 LEU A N 1
ATOM 1546 C CA . LEU A 1 186 ? -15.407 6.265 -13.404 1.00 84.19 186 LEU A CA 1
ATOM 1547 C C . LEU A 1 186 ? -14.751 4.925 -13.040 1.00 84.19 186 LEU A C 1
ATOM 1549 O O . LEU A 1 186 ? -14.094 4.310 -13.875 1.00 84.19 186 LEU A O 1
ATOM 1553 N N . ASN A 1 187 ? -14.977 4.424 -11.821 1.00 83.25 187 ASN A N 1
ATOM 1554 C CA . ASN A 1 187 ? -14.502 3.098 -11.417 1.00 83.25 187 ASN A CA 1
ATOM 1555 C C . ASN A 1 187 ? -15.191 1.950 -12.166 1.00 83.25 187 ASN A C 1
ATOM 1557 O O . ASN A 1 187 ? -14.601 0.885 -12.332 1.00 83.25 187 ASN A O 1
ATOM 1561 N N . GLN A 1 188 ? -16.443 2.115 -12.587 1.00 83.38 188 GLN A N 1
ATOM 1562 C CA . GLN A 1 188 ? -17.114 1.120 -13.424 1.00 83.38 188 GLN A CA 1
ATOM 1563 C C . GLN A 1 188 ? -16.564 1.144 -14.849 1.00 83.38 188 GLN A C 1
ATOM 1565 O O . GLN A 1 188 ? -16.336 0.078 -15.415 1.00 83.38 188 GLN A O 1
ATOM 1570 N N . LEU A 1 189 ? -16.285 2.331 -15.394 1.00 78.75 189 LEU A N 1
ATOM 1571 C CA . LEU A 1 189 ? -15.669 2.492 -16.711 1.00 78.75 189 LEU A CA 1
ATOM 1572 C C . LEU A 1 189 ? -14.255 1.903 -16.757 1.00 78.75 189 LEU A C 1
ATOM 1574 O O . LEU A 1 189 ? -13.959 1.113 -17.648 1.00 78.75 189 LEU A O 1
ATOM 1578 N N . SER A 1 190 ? -13.416 2.177 -15.755 1.00 75.00 190 SER A N 1
ATOM 1579 C CA . SER A 1 190 ? -12.065 1.599 -15.697 1.00 75.00 190 SER A CA 1
ATOM 1580 C C . SER A 1 190 ? -12.089 0.070 -15.582 1.00 75.00 190 SER A C 1
ATOM 1582 O O . SER A 1 190 ? -11.295 -0.621 -16.217 1.00 75.00 190 SER A O 1
ATOM 1584 N N . LYS A 1 191 ? -13.050 -0.498 -14.841 1.00 75.75 191 LYS A N 1
ATOM 1585 C CA . LYS A 1 191 ? -13.298 -1.952 -14.820 1.00 75.75 191 LYS A CA 1
ATOM 1586 C C . LYS A 1 191 ? -13.836 -2.480 -16.154 1.00 75.75 191 LYS A C 1
ATOM 1588 O O . LYS A 1 191 ? -13.632 -3.657 -16.465 1.00 75.75 191 LYS A O 1
ATOM 1593 N N . ALA A 1 192 ? -14.550 -1.646 -16.911 1.00 75.06 192 ALA A N 1
ATOM 1594 C CA . ALA A 1 192 ? -15.123 -1.993 -18.204 1.00 75.06 192 ALA A CA 1
ATOM 1595 C C . ALA A 1 192 ? -14.068 -2.071 -19.322 1.00 75.06 192 ALA A C 1
ATOM 1597 O O . ALA A 1 192 ? -14.195 -2.927 -20.196 1.00 75.06 192 ALA A O 1
ATOM 1598 N N . GLU A 1 193 ? -13.033 -1.230 -19.257 1.00 73.06 193 GLU A N 1
ATOM 1599 C CA . GLU A 1 193 ? -11.929 -1.169 -20.227 1.00 73.06 193 GLU A CA 1
ATOM 1600 C C . GLU A 1 193 ? -10.925 -2.324 -20.094 1.00 73.06 193 GLU A C 1
ATOM 1602 O O . GLU A 1 193 ? -10.273 -2.694 -21.070 1.00 73.06 193 GLU A O 1
ATOM 1607 N N . LEU A 1 194 ? -10.805 -2.936 -18.910 1.00 69.38 194 LEU A N 1
ATOM 1608 C CA . LEU A 1 194 ? -9.900 -4.069 -18.719 1.00 69.38 194 LEU A CA 1
ATOM 1609 C C . LEU A 1 194 ? -10.370 -5.292 -19.531 1.00 69.38 194 LEU A C 1
ATOM 1611 O O . LEU A 1 194 ? -11.546 -5.675 -19.430 1.00 69.38 194 LEU A O 1
ATOM 1615 N N . PRO A 1 195 ? -9.470 -5.943 -20.301 1.00 71.56 195 PRO A N 1
ATOM 1616 C CA . PRO A 1 195 ? -9.823 -7.111 -21.093 1.00 71.56 195 PRO A CA 1
ATOM 1617 C C . PRO A 1 195 ? -10.318 -8.229 -20.178 1.00 71.56 195 PRO A C 1
ATOM 1619 O O . PRO A 1 195 ? -9.672 -8.586 -19.190 1.00 71.56 195 PRO A O 1
ATOM 1622 N N . LEU A 1 196 ? -11.472 -8.799 -20.526 1.00 66.06 196 LEU A N 1
ATOM 1623 C CA . LEU A 1 196 ? -12.030 -9.939 -19.813 1.00 66.06 196 LEU A CA 1
ATOM 1624 C C . LEU A 1 196 ? -11.130 -11.153 -20.039 1.00 66.06 196 LEU A C 1
ATOM 1626 O O . LEU A 1 196 ? -11.180 -11.801 -21.083 1.00 66.06 196 LEU A O 1
ATOM 1630 N N . LEU A 1 197 ? -10.287 -11.461 -19.054 1.00 69.00 197 LEU A N 1
ATOM 1631 C CA . LEU A 1 197 ? -9.520 -12.700 -19.084 1.00 69.00 197 LEU A CA 1
ATOM 1632 C C . LEU A 1 197 ? -10.489 -13.886 -18.905 1.00 69.00 197 LEU A C 1
ATOM 1634 O O . LEU A 1 197 ? -11.396 -13.813 -18.069 1.00 69.00 197 LEU A O 1
ATOM 1638 N N . PRO A 1 198 ? -10.325 -14.998 -19.637 1.00 58.62 198 PRO A N 1
ATOM 1639 C CA . PRO A 1 198 ? -11.140 -16.184 -19.406 1.00 58.62 198 PRO A CA 1
ATOM 1640 C C . PRO A 1 198 ? -10.977 -16.640 -17.947 1.00 58.62 198 PRO A C 1
ATOM 1642 O O . PRO A 1 198 ? -9.856 -16.814 -17.470 1.00 58.62 198 PRO A O 1
ATOM 1645 N N . LEU A 1 199 ? -12.104 -16.794 -17.236 1.00 63.91 199 LEU A N 1
ATOM 1646 C CA . LEU A 1 199 ? -12.198 -17.114 -15.798 1.00 63.91 199 LEU A CA 1
ATOM 1647 C C . LEU A 1 199 ? -11.741 -16.002 -14.827 1.00 63.91 199 LEU A C 1
ATOM 1649 O O . LEU A 1 199 ? -11.603 -16.260 -13.628 1.00 63.91 199 LEU A O 1
ATOM 1653 N N . SER A 1 200 ? -11.531 -14.769 -15.303 1.00 64.06 200 SER A N 1
ATOM 1654 C CA . SER A 1 200 ? -11.234 -13.626 -14.432 1.00 64.06 200 SER A CA 1
ATOM 1655 C C . SER A 1 200 ? -12.413 -13.291 -13.519 1.00 64.06 200 SER A C 1
ATOM 1657 O O . SER A 1 200 ? -13.572 -13.262 -13.927 1.00 64.06 200 SER A O 1
ATOM 1659 N N . ARG A 1 201 ? -12.084 -12.974 -12.265 1.00 70.00 201 ARG A N 1
ATOM 1660 C CA . ARG A 1 201 ? -13.025 -12.490 -11.248 1.00 70.00 201 ARG A CA 1
ATOM 1661 C C . ARG A 1 201 ? -13.004 -10.964 -11.116 1.00 70.00 201 ARG A C 1
ATOM 1663 O O . ARG A 1 201 ? -13.445 -10.437 -10.104 1.00 70.00 201 ARG A O 1
ATOM 1670 N N . GLN A 1 202 ? -12.464 -10.245 -12.104 1.00 65.62 202 GLN A N 1
ATOM 1671 C CA . GLN A 1 202 ? -12.218 -8.794 -12.018 1.00 65.62 202 GLN A CA 1
ATOM 1672 C C . GLN A 1 202 ? -13.499 -7.957 -11.873 1.00 65.62 202 GLN A C 1
ATOM 1674 O O . GLN A 1 202 ? -13.435 -6.827 -11.395 1.00 65.62 202 GLN A O 1
ATOM 1679 N N . ARG A 1 203 ? -14.657 -8.498 -12.275 1.00 67.19 203 ARG A N 1
ATOM 1680 C CA . ARG A 1 203 ? -15.963 -7.822 -12.183 1.00 67.19 203 ARG A CA 1
ATOM 1681 C C . ARG A 1 203 ? -16.915 -8.433 -11.154 1.00 67.19 203 ARG A C 1
ATOM 1683 O O . ARG A 1 203 ? -18.039 -7.960 -11.051 1.00 67.19 203 ARG A O 1
ATOM 1690 N N . MET A 1 204 ? -16.487 -9.462 -10.422 1.00 74.19 204 MET A N 1
ATOM 1691 C CA . MET A 1 204 ? -17.338 -10.105 -9.420 1.00 74.19 204 MET A CA 1
ATOM 1692 C C . MET A 1 204 ? -17.393 -9.261 -8.151 1.00 74.19 204 MET A C 1
ATOM 1694 O O . MET A 1 204 ? -16.371 -8.728 -7.710 1.00 74.19 204 MET A O 1
ATOM 1698 N N . ASP A 1 205 ? -18.578 -9.161 -7.558 1.00 75.38 205 ASP A N 1
ATOM 1699 C CA . ASP A 1 205 ? -18.738 -8.538 -6.247 1.00 75.38 205 ASP A CA 1
ATOM 1700 C C . ASP A 1 205 ? -18.142 -9.426 -5.138 1.00 75.38 205 ASP A C 1
ATOM 1702 O O . ASP A 1 205 ? -18.046 -10.646 -5.283 1.00 75.38 205 ASP A O 1
ATOM 1706 N N . ALA A 1 206 ? -17.751 -8.835 -4.007 1.00 77.81 206 ALA A N 1
ATOM 1707 C CA . ALA A 1 206 ? -17.174 -9.568 -2.879 1.00 77.81 206 ALA A CA 1
ATOM 1708 C C . ALA A 1 206 ? -18.135 -10.645 -2.343 1.00 77.81 206 ALA A C 1
ATOM 1710 O O . ALA A 1 206 ? -17.711 -11.746 -1.990 1.00 77.81 206 ALA A O 1
ATOM 1711 N N . VAL A 1 207 ? -19.441 -10.362 -2.340 1.00 79.75 207 VAL A N 1
ATOM 1712 C CA . VAL A 1 207 ? -20.470 -11.318 -1.908 1.00 79.75 207 VAL A CA 1
ATOM 1713 C C . VAL A 1 207 ? -20.609 -12.468 -2.905 1.00 79.75 207 VAL A C 1
ATOM 1715 O O . VAL A 1 207 ? -20.758 -13.623 -2.509 1.00 79.75 207 VAL A O 1
ATOM 1718 N N . GLU A 1 208 ? -20.530 -12.183 -4.202 1.00 78.88 208 GLU A N 1
ATOM 1719 C CA . GLU A 1 208 ? -20.512 -13.214 -5.243 1.00 78.88 208 GLU A CA 1
ATOM 1720 C C . GLU A 1 208 ? -19.236 -14.054 -5.182 1.00 78.88 208 GLU A C 1
ATOM 1722 O O . GLU A 1 208 ? -19.286 -15.255 -5.439 1.00 78.88 208 GLU A O 1
ATOM 1727 N N . TRP A 1 209 ? -18.119 -13.443 -4.775 1.00 75.88 209 TRP A N 1
ATOM 1728 C CA . TRP A 1 209 ? -16.837 -14.108 -4.561 1.00 75.88 209 TRP A CA 1
ATOM 1729 C C . TRP A 1 209 ? -16.918 -15.196 -3.478 1.00 75.88 209 TRP A C 1
ATOM 1731 O O . TRP A 1 209 ? -16.373 -16.288 -3.635 1.00 75.88 209 TRP A O 1
ATOM 1741 N N . LEU A 1 210 ? -17.653 -14.922 -2.399 1.00 74.62 210 LEU A N 1
ATOM 1742 C CA . LEU A 1 210 ? -17.872 -15.867 -1.300 1.00 74.62 210 LEU A CA 1
ATOM 1743 C C . LEU A 1 210 ? -18.854 -16.993 -1.653 1.00 74.62 210 LEU A C 1
ATOM 1745 O O . LEU A 1 210 ? -18.822 -18.051 -1.032 1.00 74.62 210 LEU A O 1
ATOM 1749 N N . LYS A 1 211 ? -19.715 -16.787 -2.657 1.00 78.25 211 LYS A N 1
ATOM 1750 C CA . LYS A 1 211 ? -20.689 -17.789 -3.120 1.00 78.25 211 LYS A CA 1
ATOM 1751 C C . LYS A 1 211 ? -20.084 -18.844 -4.048 1.00 78.25 211 LYS A C 1
ATOM 1753 O O . LYS A 1 211 ? -20.779 -19.793 -4.407 1.00 78.25 211 LYS A O 1
ATOM 1758 N N . ILE A 1 212 ? -18.824 -18.701 -4.467 1.00 70.12 212 ILE A N 1
ATOM 1759 C CA . ILE A 1 212 ? -18.200 -19.694 -5.343 1.00 70.12 212 ILE A CA 1
ATOM 1760 C C . ILE A 1 212 ? -17.984 -21.009 -4.583 1.00 70.12 212 ILE A C 1
ATOM 1762 O O . ILE A 1 212 ? -17.313 -21.018 -3.550 1.00 70.12 212 ILE A O 1
ATOM 1766 N N . PRO A 1 213 ? -18.472 -22.141 -5.121 1.00 68.88 213 PRO A N 1
ATOM 1767 C CA . PRO A 1 213 ? -18.249 -23.445 -4.517 1.00 68.88 213 PRO A CA 1
ATOM 1768 C C . PRO A 1 213 ? -16.756 -23.760 -4.383 1.00 68.88 213 PRO A C 1
ATOM 1770 O O . PRO A 1 213 ? -15.979 -23.543 -5.316 1.00 68.88 213 PRO A O 1
ATOM 1773 N N . HIS A 1 214 ? -16.365 -24.392 -3.275 1.00 60.56 214 HIS A N 1
ATOM 1774 C CA . HIS A 1 214 ? -14.997 -24.888 -3.058 1.00 60.56 214 HIS A CA 1
ATOM 1775 C C . HIS A 1 214 ? -14.525 -25.831 -4.192 1.00 60.56 214 HIS A C 1
ATOM 1777 O O . HIS A 1 214 ? -13.331 -25.930 -4.490 1.00 60.56 214 HIS A O 1
ATOM 1783 N N . ALA A 1 215 ? -15.469 -26.467 -4.898 1.00 57.03 215 ALA A N 1
ATOM 1784 C CA . ALA A 1 215 ? -15.224 -27.275 -6.090 1.00 57.03 215 ALA A CA 1
ATOM 1785 C C . ALA A 1 215 ? -14.591 -26.498 -7.265 1.00 57.03 215 ALA A C 1
ATOM 1787 O O . ALA A 1 215 ? -14.021 -27.116 -8.157 1.00 57.03 215 ALA A O 1
ATOM 1788 N N . TYR A 1 216 ? -14.594 -25.161 -7.264 1.00 62.94 216 TYR A N 1
ATOM 1789 C CA . TYR A 1 216 ? -13.873 -24.359 -8.261 1.00 62.94 216 TYR A CA 1
ATOM 1790 C C . TYR A 1 216 ? -12.348 -24.577 -8.210 1.00 62.94 216 TYR A C 1
ATOM 1792 O O . TYR A 1 216 ? -11.682 -24.564 -9.243 1.00 62.94 216 TYR A O 1
ATOM 1800 N N . ILE A 1 217 ? -11.778 -24.858 -7.031 1.00 60.81 217 ILE A N 1
ATOM 1801 C CA . ILE A 1 217 ? -10.361 -25.262 -6.883 1.00 60.81 217 ILE A CA 1
ATOM 1802 C C . ILE A 1 217 ? -10.126 -26.653 -7.507 1.00 60.81 217 ILE A C 1
ATOM 1804 O O . ILE A 1 217 ? -9.028 -26.993 -7.969 1.00 60.81 217 ILE A O 1
ATOM 1808 N N . ALA A 1 218 ? -11.187 -27.455 -7.564 1.00 55.34 218 ALA A N 1
ATOM 1809 C CA . ALA A 1 218 ? -11.260 -28.722 -8.269 1.00 55.34 218 ALA A CA 1
ATOM 1810 C C . ALA A 1 218 ? -11.788 -28.575 -9.709 1.00 55.34 218 ALA A C 1
ATOM 1812 O O . ALA A 1 218 ? -12.142 -29.589 -10.302 1.00 55.34 218 ALA A O 1
ATOM 1813 N N . SER A 1 219 ? -11.820 -27.367 -10.291 1.00 67.75 219 SER A N 1
ATOM 1814 C CA . SER A 1 219 ? -12.254 -27.199 -11.681 1.00 67.75 219 SER A CA 1
ATOM 1815 C C . SER A 1 219 ? -11.343 -27.957 -12.637 1.00 67.75 219 SER A C 1
ATOM 1817 O O . SER A 1 219 ? -10.149 -28.139 -12.375 1.00 67.75 219 SER A O 1
ATOM 1819 N N . GLU A 1 220 ? -11.915 -28.371 -13.762 1.00 63.69 220 GLU A N 1
ATOM 1820 C CA . GLU A 1 220 ? -11.236 -29.150 -14.795 1.00 63.69 220 GLU A CA 1
ATOM 1821 C C . GLU A 1 220 ? -9.914 -28.486 -15.214 1.00 63.69 220 GLU A C 1
ATOM 1823 O O . GLU A 1 220 ? -8.868 -29.124 -15.208 1.00 63.69 220 GLU A O 1
ATOM 1828 N N . VAL A 1 221 ? -9.907 -27.159 -15.386 1.00 66.94 221 VAL A N 1
ATOM 1829 C CA . VAL A 1 221 ? -8.709 -26.366 -15.718 1.00 66.94 221 VAL A CA 1
ATOM 1830 C C . VAL A 1 221 ? -7.598 -26.497 -14.664 1.00 66.94 221 VAL A C 1
ATOM 1832 O O . VAL A 1 221 ? -6.419 -26.625 -15.010 1.00 66.94 221 VAL A O 1
ATOM 1835 N N . HIS A 1 222 ? -7.940 -26.472 -13.372 1.00 67.50 222 HIS A N 1
ATOM 1836 C CA . HIS A 1 222 ? -6.965 -26.653 -12.293 1.00 67.50 222 HIS A CA 1
ATOM 1837 C C . HIS A 1 222 ? -6.539 -28.119 -12.140 1.00 67.50 222 HIS A C 1
ATOM 1839 O O . HIS A 1 222 ? -5.371 -28.378 -11.842 1.00 67.50 222 HIS A O 1
ATOM 1845 N N . GLN A 1 223 ? -7.435 -29.076 -12.396 1.00 69.38 223 GLN A N 1
ATOM 1846 C CA . GLN A 1 223 ? -7.103 -30.502 -12.426 1.00 69.38 223 GLN A CA 1
ATOM 1847 C C . GLN A 1 223 ? -6.117 -30.827 -13.554 1.00 69.38 223 GLN A C 1
ATOM 1849 O O . GLN A 1 223 ? -5.085 -31.442 -13.286 1.00 69.38 223 GLN A O 1
ATOM 1854 N N . THR A 1 224 ? -6.351 -30.336 -14.776 1.00 71.19 224 THR A N 1
ATOM 1855 C CA . THR A 1 224 ? -5.451 -30.552 -15.919 1.00 71.19 224 THR A CA 1
ATOM 1856 C C . THR A 1 224 ? -4.070 -29.945 -15.666 1.00 71.19 224 THR A C 1
ATOM 1858 O O . THR A 1 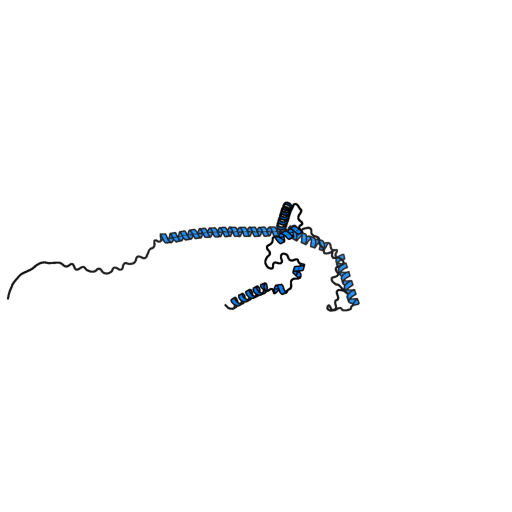224 ? -3.052 -30.548 -16.002 1.00 71.19 224 THR A O 1
ATOM 1861 N N . LYS A 1 225 ? -3.999 -28.762 -15.035 1.00 69.56 225 LYS A N 1
ATOM 1862 C CA . LYS A 1 225 ? -2.715 -28.156 -14.640 1.00 69.56 225 LYS A CA 1
ATOM 1863 C C . LYS A 1 225 ? -1.974 -29.003 -13.602 1.00 69.56 225 LYS A C 1
ATOM 1865 O O . LYS A 1 225 ? -0.779 -29.227 -13.773 1.00 69.56 225 LYS A O 1
ATOM 1870 N N . ARG A 1 226 ? -2.664 -29.512 -12.572 1.00 72.88 226 ARG A N 1
ATOM 1871 C CA . ARG A 1 226 ? -2.065 -30.418 -11.572 1.00 72.88 226 ARG A CA 1
ATOM 1872 C C . ARG A 1 226 ? -1.550 -31.705 -12.215 1.00 72.88 226 ARG A C 1
ATOM 1874 O O . ARG A 1 226 ? -0.413 -32.088 -11.964 1.00 72.88 226 ARG A O 1
ATOM 1881 N N . GLN A 1 227 ? -2.335 -32.321 -13.096 1.00 72.94 227 GLN A N 1
ATOM 1882 C CA . GLN A 1 227 ? -1.926 -33.527 -13.822 1.00 72.94 227 GLN A CA 1
ATOM 1883 C C . GLN A 1 227 ? -0.685 -33.291 -14.695 1.00 72.94 227 GLN A C 1
ATOM 1885 O O . GLN A 1 227 ? 0.212 -34.127 -14.691 1.00 72.94 227 GLN A O 1
ATOM 1890 N N . LYS A 1 228 ? -0.576 -32.136 -15.369 1.00 73.38 228 LYS A N 1
ATOM 1891 C CA . LYS A 1 228 ? 0.619 -31.772 -16.157 1.00 73.38 228 LYS A CA 1
ATOM 1892 C C . LYS A 1 228 ? 1.879 -31.572 -15.310 1.00 73.38 228 LYS A C 1
ATOM 1894 O O . LYS A 1 228 ? 2.978 -31.844 -15.781 1.00 73.38 228 LYS A O 1
ATOM 1899 N N . VAL A 1 229 ? 1.752 -31.065 -14.083 1.00 70.56 229 VAL A N 1
ATOM 1900 C CA . VAL A 1 229 ? 2.898 -30.939 -13.163 1.00 70.56 229 VAL A CA 1
ATOM 1901 C C . VAL A 1 229 ? 3.323 -32.316 -12.656 1.00 70.56 229 VAL A C 1
ATOM 1903 O O . VAL A 1 229 ? 4.511 -32.621 -12.644 1.00 70.56 229 VAL A O 1
ATOM 1906 N N . ILE A 1 230 ? 2.356 -33.168 -12.311 1.00 71.69 230 ILE A N 1
ATOM 1907 C CA . ILE A 1 230 ? 2.613 -34.539 -11.855 1.00 71.69 230 ILE A CA 1
ATOM 1908 C C . ILE A 1 230 ? 3.270 -35.375 -12.962 1.00 71.69 230 ILE A C 1
ATOM 1910 O O . ILE A 1 230 ? 4.216 -36.105 -12.681 1.00 71.69 230 ILE A O 1
ATOM 1914 N N . SER A 1 231 ? 2.826 -35.251 -14.219 1.00 65.50 231 SER A N 1
ATOM 1915 C CA . SER A 1 231 ? 3.452 -35.965 -15.340 1.00 65.50 231 SER A CA 1
ATOM 1916 C C . SER A 1 231 ? 4.905 -35.528 -15.549 1.00 65.50 231 SER A C 1
ATOM 1918 O O . SER A 1 231 ? 5.778 -36.376 -15.666 1.00 65.50 231 SER A O 1
ATOM 1920 N N . ARG A 1 232 ? 5.190 -34.219 -15.479 1.00 62.06 232 ARG A N 1
ATOM 1921 C CA . ARG A 1 232 ? 6.562 -33.691 -15.588 1.00 62.06 232 ARG A CA 1
ATOM 1922 C C . ARG A 1 232 ? 7.484 -34.185 -14.476 1.00 62.06 232 ARG A C 1
ATOM 1924 O O . ARG A 1 232 ? 8.658 -34.404 -14.733 1.00 62.06 232 ARG A O 1
ATOM 1931 N N . HIS A 1 233 ? 6.968 -34.351 -13.260 1.00 58.72 233 HIS A N 1
ATOM 1932 C CA . HIS A 1 233 ? 7.759 -34.886 -12.152 1.00 58.72 233 HIS A CA 1
ATOM 1933 C C . HIS A 1 233 ? 8.110 -36.364 -12.360 1.00 58.72 233 HIS A C 1
ATOM 1935 O O . HIS A 1 233 ? 9.248 -36.754 -12.121 1.00 58.72 233 HIS A O 1
ATOM 1941 N N . LYS A 1 234 ? 7.170 -37.165 -12.880 1.00 58.91 234 LYS A N 1
ATOM 1942 C CA . LYS A 1 234 ? 7.413 -38.580 -13.199 1.00 58.91 234 LYS A CA 1
ATOM 1943 C C . LYS A 1 234 ? 8.434 -38.776 -14.323 1.00 58.91 234 LYS A C 1
ATOM 1945 O O . LYS A 1 234 ? 9.215 -39.721 -14.267 1.00 58.91 234 LYS A O 1
ATOM 1950 N N . ASP A 1 235 ? 8.467 -37.873 -15.302 1.00 57.00 235 ASP A N 1
ATOM 1951 C CA . ASP A 1 235 ? 9.445 -37.917 -16.398 1.00 57.00 235 ASP A CA 1
ATOM 1952 C C . ASP A 1 235 ? 10.874 -37.557 -15.941 1.00 57.00 235 ASP A C 1
ATOM 1954 O O . ASP A 1 235 ? 11.845 -37.997 -16.553 1.00 57.00 235 ASP A O 1
ATOM 1958 N N . VAL A 1 236 ? 11.013 -36.773 -14.864 1.00 56.31 236 VAL A N 1
ATOM 1959 C CA . VAL A 1 236 ? 12.311 -36.420 -14.254 1.00 56.31 236 VAL A CA 1
ATOM 1960 C C . VAL A 1 236 ? 12.827 -37.531 -13.337 1.00 56.31 236 VAL A C 1
ATOM 1962 O O . VAL A 1 236 ? 14.030 -37.720 -13.237 1.00 56.31 236 VAL A O 1
ATOM 1965 N N . GLU A 1 237 ? 11.932 -38.285 -12.702 1.00 54.59 237 GLU A N 1
ATOM 1966 C CA . GLU A 1 237 ? 12.270 -39.393 -11.795 1.00 54.59 237 GLU A CA 1
ATOM 1967 C C . GLU A 1 237 ? 12.543 -40.719 -12.539 1.00 54.59 237 GLU A C 1
ATOM 1969 O O . GLU A 1 237 ? 13.034 -41.677 -11.952 1.00 54.59 237 GLU A O 1
ATOM 1974 N N . SER A 1 238 ? 12.244 -40.767 -13.845 1.00 54.25 238 SER A N 1
ATOM 1975 C CA . SER A 1 238 ? 12.464 -41.927 -14.728 1.00 54.25 238 SER A CA 1
ATOM 1976 C C . SER A 1 238 ? 13.717 -41.803 -15.619 1.00 54.25 238 SER A C 1
ATOM 1978 O O . SER A 1 238 ? 13.848 -42.550 -16.592 1.00 54.25 238 SER A O 1
ATOM 1980 N N . ARG A 1 239 ? 14.619 -40.858 -15.326 1.00 46.03 239 ARG A N 1
ATOM 1981 C CA . ARG A 1 239 ? 15.944 -40.696 -15.956 1.00 46.03 239 ARG A CA 1
ATOM 1982 C C . ARG A 1 239 ? 17.041 -40.827 -14.913 1.00 46.03 239 ARG A C 1
ATOM 1984 O O . ARG A 1 239 ? 18.102 -41.367 -15.291 1.00 46.03 239 ARG A O 1
#

Organism: NCBI:txid223781

pLDDT: mean 76.13, std 17.65, range [29.25, 98.0]

Foldseek 3Di:
DDDDDDDDDDDDDDDDDDDDDDDDPPPDPPPPPPVVVVVVVVVVVVVVVVVVVVVVVVVVVVVVVVVVVVVVVVVLVVCCCVQPVPQVVVQQVVLVVPDDPVNVVVVVVVLVVQVVVLCVVPPDDDPVNDDCVSPPSPPPVVPPPSNDGDDPPGPNPVCVVVVVVLVVVQVVVCVVPVDRDDPVRSVVVVLVPDDDDVVDCSPPDPVSVVVDDPCVCVDPVNVVVVVVVVVVVVVVVVD